Protein AF-A0A0D2JCQ0-F1 (afdb_monomer_lite)

pLDDT: mean 93.3, std 8.04, range [37.38, 98.69]

Foldseek 3Di:
DDPPPQFQFAEEEEAAPAFLVLLQVVLVVVVQDADPRYDYDYDNALLVDALLNVLVCVLVFGLAYEYEHAPQVPHPVNLRSVLLSLLRLLLSLLLCVLLQWHSLSYDYDHGGSPNNVVSRVVRRVSRVVSSCQGGTQVSRVHDSVSSNVSSVLVSLQRLVVCLVCVVSSSDDPRPDSVVSNVSDDNVNSVCSSQFLKDKWFAQVLAQQPCQLCVQQPQNQWDDHHVGGITGNRVRHSSNCRSQVRPPPSRSGMDIDTD

Structure (mmCIF, N/CA/C/O backbone):
data_AF-A0A0D2JCQ0-F1
#
_entry.id   AF-A0A0D2JCQ0-F1
#
loop_
_atom_site.group_PDB
_atom_site.id
_atom_site.type_symbol
_atom_site.label_atom_id
_atom_site.label_alt_id
_atom_site.label_comp_id
_atom_site.label_asym_id
_atom_site.label_entity_id
_atom_site.label_seq_id
_atom_site.pdbx_PDB_ins_code
_atom_site.Cartn_x
_atom_site.Cartn_y
_atom_site.Cartn_z
_atom_site.occupancy
_atom_site.B_iso_or_equiv
_atom_site.auth_seq_id
_atom_site.auth_comp_id
_atom_site.auth_asym_id
_atom_site.auth_atom_id
_atom_site.pdbx_PDB_model_num
ATOM 1 N N . MET A 1 1 ? 8.705 -28.232 -31.758 1.00 39.78 1 MET A N 1
ATOM 2 C CA . MET A 1 1 ? 9.159 -28.013 -30.369 1.00 39.78 1 MET A CA 1
ATOM 3 C C . MET A 1 1 ? 7.942 -27.593 -29.572 1.00 39.78 1 MET A C 1
ATOM 5 O O . MET A 1 1 ? 7.328 -26.587 -29.908 1.00 39.78 1 MET A O 1
ATOM 9 N N . SER A 1 2 ? 7.502 -28.455 -28.659 1.00 37.38 2 SER A N 1
ATOM 10 C CA . SER A 1 2 ? 6.321 -28.263 -27.819 1.00 37.38 2 SER A CA 1
ATOM 11 C C . SER A 1 2 ? 6.414 -26.936 -27.067 1.00 37.38 2 SER A C 1
ATOM 13 O O . SER A 1 2 ? 7.445 -26.629 -26.475 1.00 37.38 2 SER A O 1
ATOM 15 N N . LYS A 1 3 ? 5.344 -26.134 -27.126 1.00 41.00 3 LYS A N 1
ATOM 16 C CA . LYS A 1 3 ? 5.147 -24.982 -26.245 1.00 41.00 3 LYS A CA 1
ATOM 17 C C . LYS A 1 3 ? 4.990 -25.518 -24.822 1.00 41.00 3 LYS A C 1
ATOM 19 O O . LYS A 1 3 ? 3.868 -25.774 -24.397 1.00 41.00 3 LYS A O 1
ATOM 24 N N . ASP A 1 4 ? 6.096 -25.698 -24.107 1.00 48.88 4 ASP A N 1
ATOM 25 C CA . ASP A 1 4 ? 6.041 -25.672 -22.650 1.00 48.88 4 ASP A CA 1
ATOM 26 C C . ASP A 1 4 ? 5.398 -24.339 -22.270 1.00 48.88 4 ASP A C 1
ATOM 28 O O . ASP A 1 4 ? 5.790 -23.279 -22.770 1.00 48.88 4 ASP A O 1
ATOM 32 N N . SER A 1 5 ? 4.331 -24.405 -21.482 1.00 61.16 5 SER A N 1
ATOM 33 C CA . SER A 1 5 ? 3.535 -23.261 -21.054 1.00 61.16 5 SER A CA 1
ATOM 34 C C . SER A 1 5 ? 4.392 -22.332 -20.196 1.00 61.16 5 SER A C 1
ATOM 36 O O . SER A 1 5 ? 4.401 -22.429 -18.968 1.00 61.16 5 SER A O 1
ATOM 38 N N . ARG A 1 6 ? 5.169 -21.463 -20.845 1.00 78.00 6 ARG A N 1
ATOM 39 C CA . ARG A 1 6 ? 6.026 -20.493 -20.173 1.00 78.00 6 ARG A CA 1
ATOM 40 C C . ARG A 1 6 ? 5.126 -19.567 -19.364 1.00 78.00 6 ARG A C 1
ATOM 42 O O . ARG A 1 6 ? 4.196 -18.969 -19.910 1.00 78.00 6 ARG A O 1
ATOM 49 N N . PHE A 1 7 ? 5.368 -19.510 -18.058 1.00 89.38 7 PHE A N 1
ATOM 50 C CA . PHE A 1 7 ? 4.657 -18.611 -17.162 1.00 89.38 7 PHE A CA 1
ATOM 51 C C . PHE A 1 7 ? 4.706 -17.186 -17.723 1.00 89.38 7 PHE A C 1
ATOM 53 O O . PHE A 1 7 ? 5.769 -16.700 -18.095 1.00 89.38 7 PHE A O 1
ATOM 60 N N . THR A 1 8 ? 3.537 -16.560 -17.835 1.00 92.94 8 THR A N 1
ATOM 61 C CA . THR A 1 8 ? 3.386 -15.185 -18.310 1.00 92.94 8 THR A CA 1
ATOM 62 C C . THR A 1 8 ? 2.920 -14.342 -17.126 1.00 92.94 8 THR A C 1
ATOM 64 O O . THR A 1 8 ? 1.763 -14.496 -16.723 1.00 92.94 8 THR A O 1
ATOM 67 N N . PRO A 1 9 ? 3.788 -13.493 -16.552 1.00 95.88 9 PRO A N 1
ATOM 68 C CA . PRO A 1 9 ? 3.435 -12.663 -15.410 1.00 95.88 9 PRO A CA 1
ATOM 69 C C . PRO A 1 9 ? 2.266 -11.726 -15.694 1.00 95.88 9 PRO A C 1
ATOM 71 O O . PRO A 1 9 ? 2.179 -11.118 -16.763 1.00 95.88 9 PRO A O 1
ATOM 74 N N . LYS A 1 10 ? 1.406 -11.534 -14.697 1.00 97.75 10 LYS A N 1
ATOM 75 C CA . LYS A 1 10 ? 0.433 -10.443 -14.659 1.00 97.75 10 LYS A CA 1
ATOM 76 C C . LYS A 1 10 ? 1.006 -9.305 -13.829 1.00 97.75 10 LYS A C 1
ATOM 78 O O . LYS A 1 10 ? 1.038 -9.396 -12.604 1.00 97.75 10 LYS A O 1
ATOM 83 N N . ILE A 1 11 ? 1.448 -8.236 -14.485 1.00 98.44 11 ILE A N 1
ATOM 84 C CA . ILE A 1 11 ? 2.012 -7.076 -13.792 1.00 98.44 11 ILE A CA 1
ATOM 85 C C . ILE A 1 11 ? 1.032 -5.909 -13.884 1.00 98.44 11 ILE A C 1
ATOM 87 O O . ILE A 1 11 ? 0.604 -5.522 -14.974 1.00 98.44 11 ILE A O 1
ATOM 91 N N . LEU A 1 12 ? 0.684 -5.329 -12.740 1.00 98.56 12 LEU A N 1
ATOM 92 C CA . LEU A 1 12 ? -0.050 -4.069 -12.684 1.00 98.56 12 LEU A CA 1
ATOM 93 C C . LEU A 1 12 ? 0.943 -2.928 -12.448 1.00 98.56 12 LEU A C 1
ATOM 95 O O . LEU A 1 12 ? 1.858 -3.060 -11.644 1.00 98.56 12 LEU A O 1
ATOM 99 N N . GLY A 1 13 ? 0.787 -1.814 -13.155 1.00 98.31 13 GLY A N 1
ATOM 100 C CA . GLY A 1 13 ? 1.575 -0.605 -12.945 1.00 98.31 13 GLY A CA 1
ATOM 101 C C . GLY A 1 13 ? 0.681 0.560 -12.555 1.00 98.31 13 GLY A C 1
ATOM 102 O O . GLY A 1 13 ? -0.247 0.857 -13.293 1.00 98.31 13 GLY A O 1
ATOM 103 N N . ILE A 1 14 ? 0.955 1.250 -11.451 1.00 98.62 14 ILE A N 1
ATOM 104 C CA . ILE A 1 14 ? 0.291 2.511 -11.101 1.00 98.62 14 ILE A CA 1
ATOM 105 C C . ILE A 1 14 ? 1.314 3.636 -11.227 1.00 98.62 14 ILE A C 1
ATOM 107 O O . ILE A 1 14 ? 2.284 3.692 -10.473 1.00 98.62 14 ILE A O 1
ATOM 111 N N . ILE A 1 15 ? 1.129 4.521 -12.206 1.00 98.50 15 ILE A N 1
ATOM 112 C CA . ILE A 1 15 ? 2.151 5.507 -12.578 1.00 98.50 15 ILE A CA 1
ATOM 113 C C . ILE A 1 15 ? 1.611 6.938 -12.568 1.00 98.50 15 ILE A C 1
ATOM 115 O O . ILE A 1 15 ? 0.458 7.190 -12.931 1.00 98.50 15 ILE A O 1
ATOM 119 N N . CYS A 1 16 ? 2.453 7.886 -12.149 1.00 98.25 16 CYS A N 1
ATOM 120 C CA . CYS A 1 16 ? 2.094 9.299 -12.111 1.00 98.25 16 CYS A CA 1
ATOM 121 C C . CYS A 1 16 ? 1.969 9.897 -13.520 1.00 98.25 16 CYS A C 1
ATOM 123 O O . CYS A 1 16 ? 2.734 9.568 -14.425 1.00 98.25 16 CYS A O 1
ATOM 125 N N . ASN A 1 17 ? 1.034 10.830 -13.678 1.00 98.50 17 ASN A N 1
ATOM 126 C CA . ASN A 1 17 ? 0.720 11.484 -14.944 1.00 98.50 17 ASN A CA 1
ATOM 127 C C . ASN A 1 17 ? 1.893 12.307 -15.492 1.00 98.50 17 ASN A C 1
ATOM 129 O O . ASN A 1 17 ? 2.124 12.327 -16.693 1.00 98.50 17 ASN A O 1
ATOM 133 N N . TRP A 1 18 ? 2.613 13.007 -14.617 1.00 97.12 18 TRP A N 1
ATOM 134 C CA . TRP A 1 18 ? 3.541 14.059 -15.034 1.00 97.12 18 TRP A CA 1
ATOM 135 C C . TRP A 1 18 ? 4.886 13.540 -15.537 1.00 97.12 18 TRP A C 1
ATOM 137 O O . TRP A 1 18 ? 5.402 14.048 -16.527 1.00 97.12 18 TRP A O 1
ATOM 147 N N . CYS A 1 19 ? 5.452 12.541 -14.861 1.00 97.38 19 CYS A N 1
ATOM 148 C CA . CYS A 1 19 ? 6.803 12.062 -15.144 1.00 97.38 19 CYS A CA 1
ATOM 149 C C . CYS A 1 19 ? 6.771 10.660 -15.743 1.00 97.38 19 CYS A C 1
ATOM 151 O O . CYS A 1 19 ? 7.047 10.490 -16.926 1.00 97.38 19 CYS A O 1
ATOM 153 N N . CYS A 1 20 ? 6.374 9.662 -14.951 1.00 98.00 20 CYS A N 1
ATOM 154 C CA . CYS A 1 20 ? 6.506 8.266 -15.351 1.00 98.00 20 CYS A CA 1
ATOM 155 C C . CYS A 1 20 ? 5.592 7.906 -16.533 1.00 98.00 20 CYS A C 1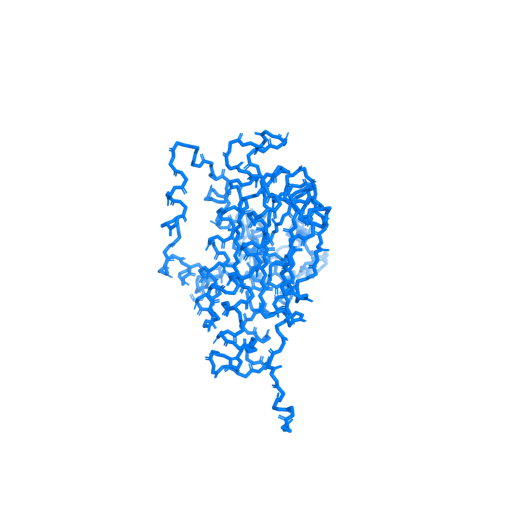
ATOM 157 O O . CYS A 1 20 ? 6.031 7.197 -17.435 1.00 98.00 20 CYS A O 1
ATOM 159 N N . TYR A 1 21 ? 4.368 8.449 -16.592 1.00 98.50 21 TYR A N 1
ATOM 160 C CA . TYR A 1 21 ? 3.498 8.287 -17.763 1.00 98.50 21 TYR A CA 1
ATOM 161 C C . TYR A 1 21 ? 4.102 8.934 -19.018 1.00 98.50 21 TYR A C 1
ATOM 163 O O . TYR A 1 21 ? 4.129 8.302 -20.067 1.00 98.50 21 TYR A O 1
ATOM 171 N N . GLY A 1 22 ? 4.689 10.131 -18.901 1.00 97.94 22 GLY A N 1
ATOM 172 C CA . GLY A 1 22 ? 5.437 10.757 -19.998 1.00 97.94 22 GLY A CA 1
ATOM 173 C C . GLY A 1 22 ? 6.648 9.928 -20.446 1.00 97.94 22 GLY A C 1
ATOM 174 O O . GLY A 1 22 ? 6.901 9.800 -21.640 1.00 97.94 22 GLY A O 1
ATOM 175 N N . GLY A 1 23 ? 7.356 9.293 -19.506 1.00 98.12 23 GLY A N 1
ATOM 176 C CA . GLY A 1 23 ? 8.451 8.369 -19.806 1.00 98.12 23 GLY A CA 1
ATOM 177 C C . GLY A 1 23 ? 7.967 7.109 -20.531 1.00 98.12 23 GLY A C 1
ATOM 178 O O . GLY A 1 23 ? 8.608 6.656 -21.480 1.00 98.12 23 GLY A O 1
ATOM 179 N N . ALA A 1 24 ? 6.806 6.571 -20.148 1.00 98.25 24 ALA A N 1
ATOM 180 C CA . ALA A 1 24 ? 6.163 5.459 -20.845 1.00 98.25 24 ALA A CA 1
ATOM 181 C C . ALA A 1 24 ? 5.722 5.848 -22.272 1.00 98.25 24 ALA A C 1
ATOM 183 O O . ALA A 1 24 ? 5.955 5.088 -23.214 1.00 98.25 24 ALA A O 1
ATOM 184 N N . ASP A 1 25 ? 5.168 7.049 -22.456 1.00 98.31 25 ASP A N 1
ATOM 185 C CA . ASP A 1 25 ? 4.807 7.580 -23.776 1.00 98.31 25 ASP A CA 1
ATOM 186 C C . ASP A 1 25 ? 6.050 7.768 -24.656 1.00 98.31 25 ASP A C 1
ATOM 188 O O . ASP A 1 25 ? 6.081 7.315 -25.804 1.00 98.31 25 ASP A O 1
ATOM 192 N N . LEU A 1 26 ? 7.119 8.361 -24.112 1.00 98.25 26 LEU A N 1
ATOM 193 C CA . LEU A 1 26 ? 8.384 8.534 -24.826 1.00 98.25 26 LEU A CA 1
ATOM 194 C C . LEU A 1 26 ? 9.017 7.188 -25.199 1.00 98.25 26 LEU A C 1
ATOM 196 O O . LEU A 1 26 ? 9.590 7.062 -26.283 1.00 98.25 26 LEU A O 1
ATOM 200 N N . CYS A 1 27 ? 8.897 6.179 -24.332 1.00 98.25 27 CYS A N 1
ATOM 201 C CA . CYS A 1 27 ? 9.312 4.808 -24.617 1.00 98.25 27 CYS A CA 1
ATOM 202 C C . CYS A 1 27 ? 8.590 4.256 -25.859 1.00 98.25 27 CYS A C 1
ATOM 204 O O . CYS A 1 27 ? 9.241 3.747 -26.777 1.00 98.25 27 CYS A O 1
ATOM 206 N N . GLY A 1 28 ? 7.269 4.454 -25.938 1.00 97.69 28 GLY A N 1
ATOM 207 C CA . GLY A 1 28 ? 6.454 4.088 -27.097 1.00 97.69 28 GLY A CA 1
ATOM 208 C C . GLY A 1 28 ? 6.840 4.845 -28.372 1.00 97.69 28 GLY A C 1
ATOM 209 O O . GLY A 1 28 ? 7.079 4.221 -29.408 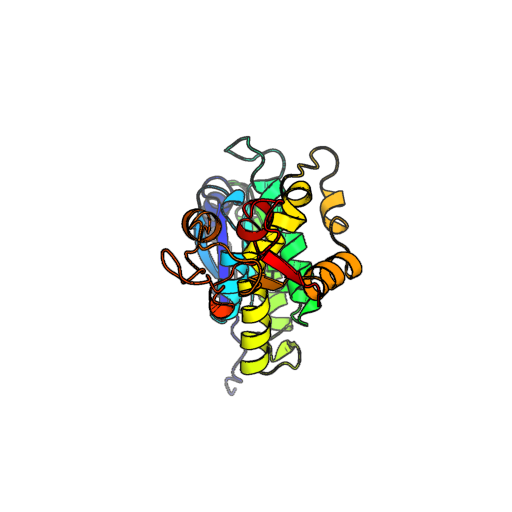1.00 97.69 28 GLY A O 1
ATOM 210 N N . VAL A 1 29 ? 6.973 6.175 -28.297 1.00 98.19 29 VAL A N 1
ATOM 211 C CA . VAL A 1 29 ? 7.384 7.036 -29.428 1.00 98.19 29 VAL A CA 1
ATOM 212 C C . VAL A 1 29 ? 8.762 6.639 -29.962 1.00 98.19 29 VAL A C 1
ATOM 214 O O . VAL A 1 29 ? 8.963 6.551 -31.174 1.00 98.19 29 VAL A O 1
ATOM 217 N N . SER A 1 30 ? 9.695 6.339 -29.057 1.00 98.12 30 SER A N 1
ATOM 218 C CA . SER A 1 30 ? 11.071 5.944 -29.383 1.00 98.12 30 SER A CA 1
ATOM 219 C C . SER A 1 30 ? 11.202 4.469 -29.767 1.00 98.12 30 SER A C 1
ATOM 221 O O . SER A 1 30 ? 12.290 4.021 -30.125 1.00 98.12 30 SER A O 1
ATOM 223 N N . ARG A 1 31 ? 10.100 3.707 -29.716 1.00 97.81 31 ARG A N 1
ATOM 224 C CA . ARG A 1 31 ? 10.030 2.276 -30.046 1.00 97.81 31 ARG A CA 1
ATOM 225 C C . ARG A 1 31 ? 10.946 1.400 -29.185 1.00 97.81 31 ARG A C 1
ATOM 227 O O . ARG A 1 31 ? 11.347 0.323 -29.634 1.00 97.81 31 ARG A O 1
ATOM 234 N N . PHE A 1 32 ? 11.253 1.812 -27.956 1.00 98.12 32 PHE A N 1
ATOM 235 C CA . PHE A 1 32 ? 11.997 0.959 -27.032 1.00 98.12 32 PHE A CA 1
ATOM 236 C C . PHE A 1 32 ? 11.117 -0.221 -26.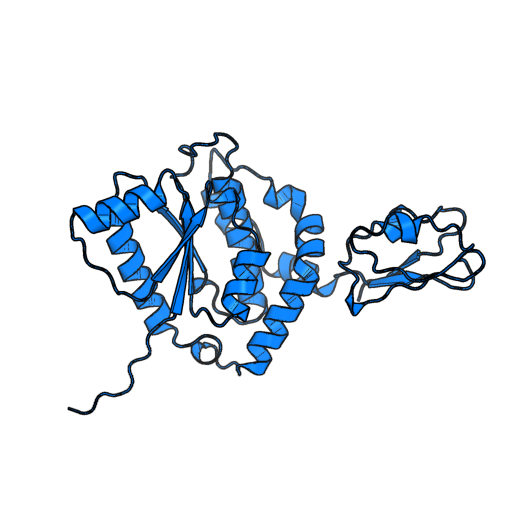608 1.00 98.12 32 PHE A C 1
ATOM 238 O O . PHE A 1 32 ? 9.991 -0.046 -26.150 1.00 98.12 32 PHE A O 1
ATOM 245 N N . GLN A 1 33 ? 11.616 -1.437 -26.820 1.00 97.62 33 GLN A N 1
ATOM 246 C CA . GLN A 1 33 ? 10.848 -2.655 -26.581 1.00 97.62 33 GLN A CA 1
ATOM 247 C C . GLN A 1 33 ? 11.015 -3.138 -25.136 1.00 97.62 33 GLN A C 1
ATOM 249 O O . GLN A 1 33 ? 12.111 -3.097 -24.574 1.00 97.62 33 GLN A O 1
ATOM 254 N N . TYR A 1 34 ? 9.923 -3.635 -24.563 1.00 97.50 34 TYR A N 1
ATOM 255 C CA . TYR A 1 34 ? 9.881 -4.327 -23.276 1.00 97.50 34 TYR A CA 1
ATOM 256 C C . TYR A 1 34 ? 8.749 -5.379 -23.290 1.00 97.50 34 TYR A C 1
ATOM 258 O O . TYR A 1 34 ? 7.857 -5.297 -24.141 1.00 97.50 34 TYR A O 1
ATOM 266 N N . PRO A 1 35 ? 8.767 -6.389 -22.398 1.00 96.88 35 PRO A N 1
ATOM 267 C CA . PRO A 1 35 ? 7.747 -7.428 -22.341 1.00 96.88 35 PRO A CA 1
ATOM 268 C C . PRO A 1 35 ? 6.321 -6.877 -22.168 1.00 96.88 35 PRO A C 1
ATOM 270 O O . PRO A 1 35 ? 6.094 -6.011 -21.321 1.00 96.88 35 PRO A O 1
ATOM 273 N N . PRO A 1 36 ? 5.322 -7.413 -22.892 1.00 96.00 36 PRO A N 1
ATOM 274 C CA . PRO A 1 36 ? 3.951 -6.896 -22.900 1.00 96.00 36 PRO A CA 1
ATOM 275 C C . PRO A 1 36 ? 3.112 -7.368 -21.693 1.00 96.00 36 PRO A C 1
ATOM 277 O O . PRO A 1 36 ? 1.918 -7.633 -21.822 1.00 96.00 36 PRO A O 1
ATOM 280 N N . TYR A 1 37 ? 3.731 -7.535 -20.522 1.00 96.12 37 TYR A N 1
ATOM 281 C CA . TYR A 1 37 ? 3.087 -8.095 -19.325 1.00 96.12 37 TYR A CA 1
ATOM 282 C C . TYR A 1 37 ? 2.412 -7.040 -18.452 1.00 96.12 37 TYR A C 1
ATOM 284 O O . TYR A 1 37 ? 1.431 -7.335 -17.766 1.00 96.12 37 TYR A O 1
ATOM 292 N N . ILE A 1 38 ? 2.949 -5.818 -18.458 1.00 97.44 38 ILE A N 1
ATOM 293 C CA . ILE A 1 38 ? 2.473 -4.739 -17.601 1.00 97.44 38 ILE A CA 1
ATOM 294 C C . ILE A 1 38 ? 1.227 -4.059 -18.175 1.00 97.44 38 ILE A C 1
ATOM 296 O O . ILE A 1 38 ? 1.147 -3.769 -19.369 1.00 97.44 38 ILE A O 1
ATOM 300 N N . ARG A 1 39 ? 0.259 -3.760 -17.306 1.00 98.12 39 ARG A N 1
ATOM 301 C CA . ARG A 1 39 ? -0.902 -2.911 -17.609 1.00 98.12 39 ARG A CA 1
ATOM 302 C C . ARG A 1 39 ? -0.882 -1.687 -16.711 1.00 98.12 39 ARG A C 1
ATOM 304 O O . ARG A 1 39 ? -0.783 -1.825 -15.495 1.00 98.12 39 ARG A O 1
ATOM 311 N N . LEU A 1 40 ? -0.967 -0.503 -17.310 1.00 98.06 40 LEU A N 1
ATOM 312 C CA . LEU A 1 40 ? -0.781 0.762 -16.605 1.00 98.06 40 LEU A CA 1
ATOM 313 C C . LEU A 1 40 ? -2.123 1.380 -16.195 1.00 98.06 40 LEU A C 1
ATOM 315 O O . LEU A 1 40 ? -3.033 1.522 -17.009 1.00 98.06 40 LEU A O 1
ATOM 319 N N . ILE A 1 41 ? -2.207 1.803 -14.938 1.00 98.38 41 ILE A N 1
ATOM 320 C CA . ILE A 1 41 ? -3.223 2.687 -14.380 1.00 98.38 41 ILE A CA 1
ATOM 321 C C . ILE A 1 41 ? -2.560 4.043 -14.157 1.00 98.38 41 ILE A C 1
ATOM 323 O O . ILE A 1 41 ? -1.532 4.159 -13.485 1.00 98.38 41 ILE A O 1
ATOM 327 N N . ARG A 1 42 ? -3.162 5.086 -14.724 1.00 98.44 42 ARG A N 1
ATOM 328 C CA . ARG A 1 42 ? -2.682 6.457 -14.574 1.00 98.44 42 ARG A CA 1
ATOM 329 C C . ARG A 1 42 ? -3.297 7.104 -13.340 1.00 98.44 42 ARG A C 1
ATOM 331 O O . ARG A 1 42 ? -4.518 7.156 -13.209 1.00 98.44 42 ARG A O 1
ATOM 338 N N . VAL A 1 43 ? -2.450 7.679 -12.495 1.00 98.31 43 VAL A N 1
ATOM 339 C CA . VAL A 1 43 ? -2.839 8.561 -11.386 1.00 98.31 43 VAL A CA 1
ATOM 340 C C . VAL A 1 43 ? -2.137 9.902 -11.527 1.00 98.31 43 VAL A C 1
ATOM 342 O O . VAL A 1 43 ? -1.140 10.017 -12.229 1.00 98.31 43 VAL A O 1
ATOM 345 N N . MET A 1 44 ? -2.625 10.945 -10.861 1.00 97.69 44 MET A N 1
ATOM 346 C CA . MET A 1 44 ? -1.994 12.263 -10.972 1.00 97.69 44 MET A CA 1
ATOM 347 C C . MET A 1 44 ? -0.608 12.311 -10.316 1.00 97.69 44 MET A C 1
ATOM 349 O O . MET A 1 44 ? 0.337 12.839 -10.898 1.00 97.69 44 MET A O 1
ATOM 353 N N . CYS A 1 45 ? -0.462 11.702 -9.141 1.00 97.69 45 CYS A N 1
ATOM 354 C CA . CYS A 1 45 ? 0.780 11.642 -8.373 1.00 97.69 45 CYS A CA 1
ATOM 355 C C . CYS A 1 45 ? 0.995 10.217 -7.856 1.00 97.69 45 CYS A C 1
ATOM 357 O O . CYS A 1 45 ? 0.015 9.542 -7.544 1.00 97.69 45 CYS A O 1
ATOM 359 N N . SER A 1 46 ? 2.247 9.777 -7.701 1.00 97.19 46 SER A N 1
ATOM 360 C CA . SER A 1 46 ? 2.547 8.502 -7.031 1.00 97.19 46 SER A CA 1
ATOM 361 C C . SER A 1 46 ? 2.072 8.493 -5.575 1.00 97.19 46 SER A C 1
ATOM 363 O O . SER A 1 46 ? 1.656 7.449 -5.096 1.00 97.19 46 SER A O 1
ATOM 365 N N . GLY A 1 47 ? 2.002 9.655 -4.914 1.00 95.50 47 GLY A N 1
ATOM 366 C CA . GLY A 1 47 ? 1.393 9.796 -3.583 1.00 95.50 47 GLY A CA 1
ATOM 367 C C . GLY A 1 47 ? -0.108 9.489 -3.529 1.00 95.50 47 GLY A C 1
ATOM 368 O O . GLY A 1 47 ? -0.685 9.437 -2.453 1.00 95.50 47 GLY A O 1
ATOM 369 N N . ARG A 1 48 ? -0.773 9.276 -4.677 1.00 96.25 48 ARG A N 1
ATOM 370 C CA . ARG A 1 48 ? -2.156 8.776 -4.700 1.00 96.25 48 ARG A CA 1
ATOM 371 C C . ARG A 1 48 ? -2.237 7.270 -4.447 1.00 96.25 48 ARG A C 1
ATOM 373 O O . ARG A 1 48 ? -3.309 6.787 -4.080 1.00 96.25 48 ARG A O 1
ATOM 380 N N . VAL A 1 49 ? -1.148 6.543 -4.697 1.00 96.94 49 VAL A N 1
ATOM 381 C CA . VAL A 1 49 ? -1.068 5.113 -4.403 1.00 96.94 49 VAL A CA 1
ATOM 382 C C . VAL A 1 49 ? -1.144 4.936 -2.892 1.00 96.94 49 VAL A C 1
ATOM 384 O O . VAL A 1 49 ? -0.607 5.741 -2.142 1.00 96.94 49 VAL A O 1
ATOM 387 N N . ASP A 1 50 ? -1.854 3.905 -2.460 1.00 96.38 50 ASP A N 1
ATOM 388 C CA . ASP A 1 50 ? -2.142 3.627 -1.054 1.00 96.38 50 ASP A CA 1
ATOM 389 C C . ASP A 1 50 ? -2.018 2.121 -0.830 1.00 96.38 50 ASP A C 1
ATOM 391 O O . ASP A 1 50 ? -2.050 1.364 -1.808 1.00 96.38 50 ASP A O 1
ATOM 395 N N . LEU A 1 51 ? -1.920 1.689 0.428 1.00 97.12 51 LEU A N 1
ATOM 396 C CA . LEU A 1 51 ? -1.813 0.268 0.771 1.00 97.12 51 LEU A CA 1
AT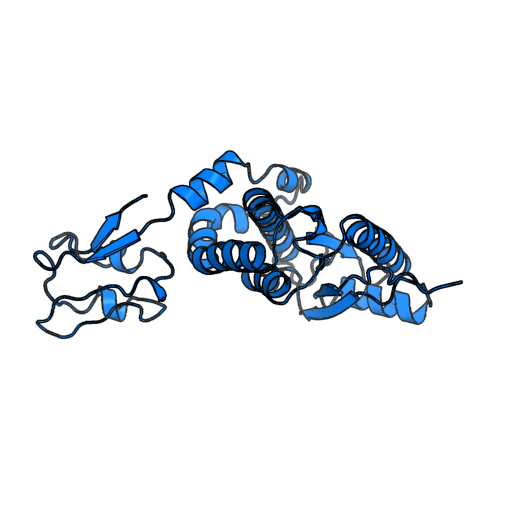OM 397 C C . LEU A 1 51 ? -2.979 -0.535 0.180 1.00 97.12 51 LEU A C 1
ATOM 399 O O . LEU A 1 51 ? -2.743 -1.598 -0.386 1.00 97.12 51 LEU A O 1
ATOM 403 N N . ASP A 1 52 ? -4.198 0.012 0.204 1.00 95.88 52 ASP A N 1
ATOM 404 C CA . ASP A 1 52 ? -5.381 -0.647 -0.365 1.00 95.88 52 ASP A CA 1
ATOM 405 C C . ASP A 1 52 ? -5.179 -0.989 -1.845 1.00 95.88 52 ASP A C 1
ATOM 407 O O . ASP A 1 52 ? -5.405 -2.120 -2.258 1.00 95.88 52 ASP A O 1
ATOM 411 N N . HIS A 1 53 ? -4.658 -0.057 -2.650 1.00 97.56 53 HIS A N 1
ATOM 412 C CA . HIS A 1 53 ? -4.380 -0.319 -4.065 1.00 97.56 53 HIS A CA 1
ATOM 413 C C . HIS A 1 53 ? -3.344 -1.435 -4.254 1.00 97.56 53 HIS A C 1
ATOM 415 O O . HIS A 1 53 ? -3.423 -2.193 -5.221 1.00 97.56 53 HIS A O 1
ATOM 421 N N . ILE A 1 54 ? -2.356 -1.507 -3.356 1.00 98.00 54 ILE A N 1
ATOM 422 C CA . ILE A 1 54 ? -1.273 -2.487 -3.423 1.00 98.00 54 ILE A CA 1
ATOM 423 C C . ILE A 1 54 ? -1.800 -3.887 -3.117 1.00 98.00 54 ILE A C 1
ATOM 425 O O . ILE A 1 54 ? -1.627 -4.802 -3.923 1.00 98.00 54 ILE A O 1
ATOM 429 N N . PHE A 1 55 ? -2.448 -4.051 -1.966 1.00 97.81 55 PHE A N 1
ATOM 430 C CA . PHE A 1 55 ? -2.930 -5.353 -1.516 1.00 97.81 55 PHE A CA 1
ATOM 431 C C . PHE A 1 55 ? -4.124 -5.839 -2.338 1.00 97.81 55 PHE A C 1
ATOM 433 O O . PHE A 1 55 ? -4.176 -7.023 -2.669 1.00 97.81 55 PHE A O 1
ATOM 440 N N . GLU A 1 56 ? -5.000 -4.939 -2.788 1.00 96.56 56 GLU A N 1
ATOM 441 C CA . GLU A 1 56 ? -6.091 -5.282 -3.705 1.00 96.56 56 GLU A CA 1
ATOM 442 C C . GLU A 1 56 ? -5.552 -5.811 -5.043 1.00 96.56 56 GLU A C 1
ATOM 444 O O . GLU A 1 56 ? -6.083 -6.776 -5.595 1.00 96.56 56 GLU A O 1
ATOM 449 N N . ALA A 1 57 ? -4.453 -5.250 -5.564 1.00 97.31 57 ALA A N 1
ATOM 450 C CA . ALA A 1 57 ? -3.833 -5.766 -6.784 1.00 97.31 57 ALA A CA 1
ATOM 451 C C . ALA A 1 57 ? -3.354 -7.219 -6.614 1.00 97.31 57 ALA A C 1
ATOM 453 O O . ALA A 1 57 ? -3.594 -8.053 -7.493 1.00 97.31 57 ALA A O 1
ATOM 454 N N . PHE A 1 58 ? -2.722 -7.541 -5.482 1.00 97.62 58 PHE A N 1
ATOM 455 C CA . PHE A 1 58 ? -2.289 -8.908 -5.177 1.00 97.62 58 PHE A CA 1
ATOM 456 C C . PHE A 1 58 ? -3.472 -9.852 -4.916 1.00 97.62 58 PHE A C 1
ATOM 458 O O . PHE A 1 58 ? -3.468 -10.970 -5.433 1.00 97.62 58 PHE A O 1
ATOM 465 N N . LEU A 1 59 ? -4.521 -9.402 -4.215 1.00 96.00 59 LEU A N 1
ATOM 466 C CA . LEU A 1 59 ? -5.757 -10.173 -4.007 1.00 96.00 59 LEU A CA 1
ATOM 467 C C . LEU A 1 59 ? -6.442 -10.545 -5.327 1.00 96.00 59 LEU A C 1
ATOM 469 O O . LEU A 1 59 ? -6.937 -11.664 -5.482 1.00 96.00 59 LEU A O 1
ATOM 473 N N . ASN A 1 60 ? -6.404 -9.642 -6.310 1.00 95.38 60 ASN A N 1
ATOM 474 C CA . ASN A 1 60 ? -6.915 -9.878 -7.662 1.00 95.38 60 ASN A CA 1
ATOM 475 C C . ASN A 1 60 ? -5.952 -10.683 -8.560 1.00 95.38 60 ASN A C 1
ATOM 477 O O . ASN A 1 60 ? -6.207 -10.861 -9.756 1.00 95.38 60 ASN A O 1
ATOM 481 N N . GLY A 1 61 ? -4.858 -11.207 -8.001 1.00 93.88 61 GLY A N 1
ATOM 482 C CA . GLY A 1 61 ? -3.951 -12.133 -8.674 1.00 93.88 61 GLY A CA 1
ATOM 483 C C . GLY A 1 61 ? -2.901 -11.468 -9.564 1.00 93.88 61 GLY A C 1
ATOM 484 O O . GLY A 1 61 ? -2.518 -12.054 -10.581 1.00 93.88 61 GLY A O 1
ATOM 485 N N . ALA A 1 62 ? -2.455 -10.253 -9.229 1.00 97.38 62 ALA A N 1
ATOM 486 C CA . ALA A 1 62 ? -1.241 -9.689 -9.814 1.00 97.38 62 ALA A CA 1
ATOM 487 C C . ALA A 1 62 ? -0.003 -10.452 -9.311 1.00 97.38 62 ALA A C 1
ATOM 489 O O . ALA A 1 62 ? 0.183 -10.636 -8.113 1.00 97.38 62 ALA A O 1
ATOM 490 N N . ASP A 1 63 ? 0.879 -10.857 -10.223 1.00 97.81 63 ASP A N 1
ATOM 491 C CA . ASP A 1 63 ? 2.154 -11.499 -9.883 1.00 97.81 63 ASP A CA 1
ATOM 492 C C . ASP A 1 63 ? 3.222 -10.474 -9.476 1.00 97.81 63 ASP A C 1
ATOM 494 O O . ASP A 1 63 ? 4.196 -10.812 -8.800 1.00 97.81 63 ASP A O 1
ATOM 498 N N . GLY A 1 64 ? 3.036 -9.218 -9.885 1.00 98.00 64 GLY A N 1
ATOM 499 C CA . GLY A 1 64 ? 3.867 -8.093 -9.489 1.00 98.00 64 GLY A CA 1
ATOM 500 C C . GLY A 1 64 ? 3.134 -6.762 -9.617 1.00 98.00 64 GLY A C 1
ATOM 501 O O . GLY A 1 64 ? 2.259 -6.590 -10.471 1.00 98.00 64 GLY A O 1
ATOM 502 N N . LEU A 1 65 ? 3.525 -5.810 -8.777 1.00 98.50 65 LEU A N 1
ATOM 503 C CA . LEU A 1 65 ? 3.025 -4.444 -8.787 1.00 98.50 65 LEU A CA 1
ATOM 504 C C . LEU A 1 65 ? 4.183 -3.461 -8.953 1.00 98.50 65 LEU A C 1
ATOM 506 O O . LEU A 1 65 ? 5.172 -3.494 -8.219 1.00 98.50 65 LEU A O 1
ATOM 510 N N . PHE A 1 66 ? 4.033 -2.571 -9.924 1.00 98.62 66 PHE A N 1
ATOM 511 C CA . PHE A 1 66 ? 4.963 -1.496 -10.222 1.00 98.62 66 PHE A CA 1
ATOM 512 C C . PHE A 1 66 ? 4.346 -0.145 -9.850 1.00 98.62 66 PHE A C 1
ATOM 514 O O . PHE A 1 66 ? 3.219 0.152 -10.237 1.00 98.62 66 PHE A O 1
ATOM 521 N N . ILE A 1 67 ? 5.091 0.696 -9.141 1.00 98.69 67 ILE A N 1
ATOM 522 C CA . ILE A 1 67 ? 4.718 2.078 -8.841 1.00 98.69 67 ILE A CA 1
ATOM 523 C C . ILE A 1 67 ? 5.726 2.998 -9.528 1.00 98.69 67 ILE A C 1
ATOM 525 O O . ILE A 1 67 ? 6.930 2.889 -9.311 1.00 98.69 67 ILE A O 1
ATOM 529 N N . GLY A 1 68 ? 5.233 3.907 -10.365 1.00 98.25 68 GLY A N 1
ATOM 530 C CA . GLY A 1 68 ? 6.067 4.842 -11.117 1.00 98.25 68 GLY A CA 1
ATOM 531 C C . GLY A 1 68 ? 5.838 6.286 -10.690 1.00 98.25 68 GLY A C 1
ATOM 532 O O . GLY A 1 68 ? 4.711 6.783 -10.750 1.00 98.25 68 GLY A O 1
ATOM 533 N N . GLY A 1 69 ? 6.899 6.981 -10.287 1.00 97.69 69 GLY A N 1
ATOM 534 C CA . GLY A 1 69 ? 6.838 8.377 -9.846 1.00 97.69 69 GLY A CA 1
ATOM 535 C C . GLY A 1 69 ? 7.828 9.299 -10.557 1.00 97.69 69 GLY A C 1
ATOM 536 O O . GLY A 1 69 ? 8.659 8.863 -11.352 1.00 97.69 69 GLY A O 1
ATOM 537 N N . CYS A 1 70 ? 7.737 10.591 -10.239 1.00 97.50 70 CYS A N 1
ATOM 538 C CA . CYS A 1 70 ? 8.801 11.556 -10.524 1.00 97.50 70 CYS A CA 1
ATOM 539 C C . CYS A 1 70 ? 10.016 11.276 -9.632 1.00 97.50 70 CYS A C 1
ATOM 541 O O . CYS A 1 70 ? 9.841 10.747 -8.530 1.00 97.50 70 CYS A O 1
ATOM 543 N N . HIS A 1 71 ? 11.211 11.685 -10.068 1.00 96.00 71 HIS A N 1
ATOM 544 C CA . HIS A 1 71 ? 12.402 11.696 -9.211 1.00 96.00 71 HIS A CA 1
ATOM 545 C C . HIS A 1 71 ? 12.130 12.413 -7.891 1.00 96.00 71 HIS A C 1
ATOM 547 O O . HIS A 1 71 ? 11.313 13.337 -7.809 1.00 96.00 71 HIS A O 1
ATOM 553 N N . LEU A 1 72 ? 12.772 11.929 -6.831 1.00 93.56 72 LEU A N 1
ATOM 554 C CA . LEU A 1 72 ? 12.707 12.568 -5.524 1.00 93.56 72 LEU A CA 1
ATOM 555 C C . LEU A 1 72 ? 13.292 13.982 -5.649 1.00 93.56 72 LEU A C 1
ATOM 557 O O . LEU A 1 72 ? 14.345 14.160 -6.248 1.00 93.56 72 LEU A O 1
ATOM 561 N N . GLY A 1 73 ? 12.557 14.979 -5.157 1.00 90.81 73 GLY A N 1
ATOM 562 C CA . GLY A 1 73 ? 12.833 16.404 -5.389 1.00 90.81 73 GLY A CA 1
ATOM 563 C C . GLY A 1 73 ? 12.061 17.024 -6.564 1.00 90.81 73 GLY A C 1
ATOM 564 O O . GLY A 1 73 ? 11.689 18.189 -6.484 1.00 90.81 73 GLY A O 1
ATOM 565 N N . ASP A 1 74 ? 11.682 16.236 -7.576 1.00 93.19 74 ASP A N 1
ATOM 566 C CA . ASP A 1 74 ? 11.056 16.725 -8.821 1.00 93.19 74 ASP A CA 1
ATOM 567 C C . ASP A 1 74 ? 9.534 16.495 -8.875 1.00 93.19 74 ASP A C 1
ATOM 569 O O . ASP A 1 74 ? 8.920 16.397 -9.943 1.00 93.19 74 ASP A O 1
ATOM 5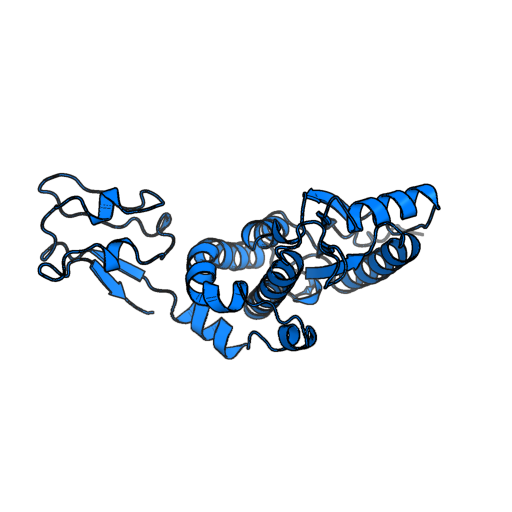73 N N . CYS A 1 75 ? 8.883 16.336 -7.721 1.00 94.12 75 CYS A N 1
ATOM 574 C CA . CYS A 1 75 ? 7.444 16.090 -7.685 1.00 94.12 75 CYS A CA 1
ATOM 575 C C . CYS A 1 75 ? 6.668 17.309 -8.199 1.00 94.12 75 CYS A C 1
ATOM 577 O O . CYS A 1 75 ? 6.745 18.384 -7.609 1.00 94.12 75 CYS A O 1
ATOM 579 N N . HIS A 1 76 ? 5.828 17.114 -9.222 1.00 93.88 76 HIS A N 1
ATOM 580 C CA . HIS A 1 76 ? 5.003 18.185 -9.796 1.00 93.88 76 HIS A CA 1
ATOM 581 C C . HIS A 1 76 ? 4.149 18.924 -8.754 1.00 93.88 76 HIS A C 1
ATOM 583 O O . HIS A 1 76 ? 3.947 20.129 -8.855 1.00 93.88 76 HIS A O 1
ATOM 589 N N . TYR A 1 77 ? 3.638 18.202 -7.755 1.00 92.50 77 TYR A N 1
ATOM 590 C CA . TYR A 1 77 ? 2.749 18.778 -6.749 1.00 92.50 77 TYR A CA 1
ATOM 591 C C . TYR A 1 77 ? 3.479 19.488 -5.611 1.00 92.50 77 TYR A C 1
ATOM 593 O O . TYR A 1 77 ? 2.806 20.126 -4.811 1.00 92.50 77 TYR A O 1
ATOM 601 N N . ILE A 1 78 ? 4.814 19.399 -5.522 1.00 85.62 78 ILE A N 1
ATOM 602 C CA . ILE A 1 78 ? 5.671 20.025 -4.489 1.00 85.62 78 ILE A CA 1
ATOM 603 C C . ILE A 1 78 ? 5.363 19.561 -3.048 1.00 85.62 78 ILE A C 1
ATOM 605 O O . ILE A 1 78 ? 6.224 19.617 -2.186 1.00 85.62 78 ILE A O 1
ATOM 609 N N . THR A 1 79 ? 4.201 18.962 -2.786 1.00 81.06 79 THR A N 1
ATOM 610 C CA . THR A 1 79 ? 3.807 18.344 -1.513 1.00 81.06 79 THR A CA 1
ATOM 611 C C . THR A 1 79 ? 4.590 17.074 -1.175 1.00 81.06 79 THR A C 1
ATOM 613 O O . THR A 1 79 ? 4.214 16.363 -0.253 1.00 81.06 79 THR A O 1
ATOM 616 N N . HIS A 1 80 ? 5.633 16.741 -1.943 1.00 88.75 80 HIS A N 1
ATOM 617 C CA . HIS A 1 80 ? 6.490 15.576 -1.715 1.00 88.75 80 HIS A CA 1
ATOM 618 C C . HIS A 1 80 ? 5.746 14.229 -1.640 1.00 88.75 80 HIS A C 1
ATOM 620 O O . HIS A 1 80 ? 6.243 13.270 -1.063 1.00 88.75 80 HIS A O 1
ATOM 626 N N . GLY A 1 81 ? 4.595 14.092 -2.314 1.00 91.81 81 GLY A N 1
ATOM 627 C CA . GLY A 1 81 ? 3.821 12.838 -2.304 1.00 91.81 81 GLY A CA 1
ATOM 628 C C . GLY A 1 81 ? 4.572 11.606 -2.841 1.00 91.81 81 GLY A C 1
ATOM 629 O O . GLY A 1 81 ? 4.198 10.475 -2.553 1.00 91.81 81 GLY A O 1
ATOM 630 N N . ASN A 1 82 ? 5.655 11.784 -3.603 1.00 94.75 82 ASN A N 1
ATOM 631 C CA . ASN A 1 82 ? 6.540 10.680 -3.982 1.00 94.75 82 ASN A CA 1
ATOM 632 C C . ASN A 1 82 ? 7.384 10.140 -2.812 1.00 94.75 82 ASN A C 1
ATOM 634 O O . ASN A 1 82 ? 7.690 8.951 -2.816 1.00 94.75 82 ASN A O 1
ATOM 638 N N . TYR A 1 83 ? 7.688 10.952 -1.797 1.00 94.94 83 TYR A N 1
ATOM 639 C CA . TYR A 1 83 ? 8.332 10.502 -0.558 1.00 94.94 83 TYR A CA 1
ATOM 640 C C . TYR A 1 83 ? 7.368 9.672 0.298 1.00 94.94 83 TYR A C 1
ATOM 642 O O . TYR A 1 83 ? 7.726 8.585 0.746 1.00 94.94 83 TYR A O 1
ATOM 650 N N . GLU A 1 84 ? 6.115 10.117 0.429 1.00 93.69 84 GLU A N 1
ATOM 651 C CA . GLU A 1 84 ? 5.056 9.344 1.099 1.00 93.69 84 GLU A CA 1
ATOM 652 C C . GLU A 1 84 ? 4.831 7.998 0.398 1.00 93.69 84 GLU A C 1
ATOM 654 O O . GLU A 1 84 ? 4.769 6.953 1.044 1.00 93.69 84 GLU A O 1
ATOM 659 N N . ALA A 1 85 ? 4.797 8.002 -0.942 1.00 95.50 85 ALA A N 1
ATOM 660 C CA . ALA A 1 85 ? 4.682 6.779 -1.729 1.00 95.50 85 ALA A CA 1
ATOM 661 C C . ALA A 1 85 ? 5.858 5.817 -1.498 1.00 95.50 85 ALA A C 1
ATOM 663 O O . ALA A 1 85 ? 5.653 4.603 -1.457 1.00 95.50 85 ALA A O 1
ATOM 664 N N . LEU A 1 86 ? 7.080 6.337 -1.335 1.00 95.88 86 LEU A N 1
ATOM 665 C CA . LEU A 1 86 ? 8.261 5.532 -1.024 1.00 95.88 86 LEU A CA 1
ATOM 666 C C . LEU A 1 86 ? 8.149 4.895 0.365 1.00 95.88 86 LEU A C 1
ATOM 668 O O . LEU A 1 86 ? 8.278 3.677 0.474 1.00 95.88 86 LEU A O 1
ATOM 672 N N . SER A 1 87 ? 7.837 5.692 1.391 1.00 95.62 87 SER A N 1
ATOM 673 C CA . SER A 1 87 ? 7.614 5.217 2.765 1.00 95.62 87 SER A CA 1
ATOM 674 C C . SER A 1 87 ? 6.557 4.107 2.810 1.00 95.62 87 SER A C 1
ATOM 676 O O . SER A 1 87 ? 6.805 2.990 3.263 1.00 95.62 87 SER A O 1
ATOM 678 N N . MET A 1 88 ? 5.399 4.368 2.207 1.00 96.06 88 MET A N 1
ATOM 679 C CA . MET A 1 88 ? 4.276 3.436 2.133 1.00 96.06 88 MET A CA 1
ATOM 680 C C . MET A 1 88 ? 4.616 2.161 1.344 1.00 96.06 88 MET A C 1
ATOM 682 O O . MET A 1 88 ? 4.245 1.066 1.764 1.00 96.06 88 MET A O 1
ATOM 686 N N . THR A 1 89 ? 5.401 2.264 0.266 1.00 97.06 89 THR A N 1
ATOM 687 C CA . THR A 1 89 ? 5.898 1.085 -0.465 1.00 97.06 89 THR A CA 1
ATOM 688 C C . THR A 1 89 ? 6.828 0.234 0.400 1.00 97.06 89 THR A C 1
ATOM 690 O O . THR A 1 89 ? 6.741 -0.992 0.354 1.00 97.06 89 THR A O 1
ATOM 693 N N . ARG A 1 90 ? 7.708 0.848 1.201 1.00 96.56 90 ARG A N 1
ATOM 694 C CA . ARG A 1 90 ? 8.620 0.120 2.101 1.00 96.56 90 ARG A CA 1
ATOM 695 C C . ARG A 1 90 ? 7.865 -0.613 3.204 1.00 96.56 90 ARG A C 1
ATOM 697 O O . ARG A 1 90 ? 8.146 -1.785 3.447 1.00 96.56 90 ARG A O 1
ATOM 704 N N . LEU A 1 91 ? 6.848 0.022 3.786 1.00 96.81 91 LEU A N 1
ATOM 705 C CA . LEU A 1 91 ? 5.939 -0.644 4.720 1.00 96.81 91 LEU A CA 1
ATOM 706 C C . LEU A 1 91 ? 5.217 -1.824 4.054 1.00 96.81 91 LEU A C 1
ATOM 708 O O . LEU A 1 91 ? 5.203 -2.921 4.602 1.00 96.81 91 LEU A O 1
ATOM 712 N N . ALA A 1 92 ? 4.668 -1.628 2.851 1.00 97.69 92 ALA A N 1
ATOM 713 C CA . ALA A 1 92 ? 3.996 -2.693 2.108 1.00 97.69 92 ALA A CA 1
ATOM 714 C C . ALA A 1 92 ? 4.930 -3.873 1.795 1.00 97.69 92 ALA A C 1
ATOM 716 O O . ALA A 1 92 ? 4.518 -5.022 1.911 1.00 97.69 92 ALA A O 1
ATOM 717 N N . GLN A 1 93 ? 6.193 -3.612 1.446 1.00 97.81 93 GLN A N 1
ATOM 718 C CA . GLN A 1 93 ? 7.194 -4.664 1.249 1.00 97.81 93 GLN A CA 1
ATOM 719 C C . GLN A 1 93 ? 7.414 -5.478 2.527 1.00 97.81 93 GLN A C 1
ATOM 721 O O . GLN A 1 93 ? 7.417 -6.704 2.462 1.00 97.81 93 GLN A O 1
ATOM 726 N N . LYS A 1 94 ? 7.526 -4.822 3.686 1.00 96.88 94 LYS A N 1
ATOM 727 C CA . LYS A 1 94 ? 7.677 -5.518 4.970 1.00 96.88 94 LYS A CA 1
ATOM 728 C C . LYS A 1 94 ? 6.442 -6.328 5.365 1.00 96.88 94 LYS A C 1
ATOM 730 O O . LYS A 1 94 ? 6.569 -7.445 5.851 1.00 96.88 94 LYS A O 1
ATOM 735 N N . LEU A 1 95 ? 5.250 -5.806 5.090 1.00 97.00 95 LEU A N 1
ATOM 736 C CA . LEU A 1 95 ? 3.998 -6.539 5.289 1.00 97.00 95 LEU A CA 1
ATOM 737 C C . LEU A 1 95 ? 3.915 -7.783 4.388 1.00 97.00 95 LEU A C 1
ATOM 739 O O . LEU A 1 95 ? 3.526 -8.844 4.865 1.00 97.00 95 LEU A O 1
ATOM 743 N N . LEU A 1 96 ? 4.319 -7.681 3.113 1.00 96.88 96 LEU A N 1
ATOM 744 C CA . LEU A 1 96 ? 4.403 -8.831 2.201 1.00 96.88 96 LEU A CA 1
ATOM 745 C C . LEU A 1 96 ? 5.389 -9.888 2.716 1.00 96.88 96 LEU A C 1
ATOM 747 O O . LEU A 1 96 ? 5.060 -11.072 2.733 1.00 96.88 96 LEU A O 1
ATOM 751 N N . GLU A 1 97 ? 6.569 -9.454 3.164 1.00 95.88 97 GLU A N 1
ATOM 752 C CA . GLU A 1 97 ? 7.598 -10.327 3.736 1.00 95.88 97 GLU A CA 1
ATOM 753 C C . GLU A 1 97 ? 7.078 -11.077 4.972 1.00 95.88 97 GLU A C 1
ATOM 755 O O . GLU A 1 97 ? 7.229 -12.296 5.047 1.00 95.88 97 GLU A O 1
ATOM 760 N N . HIS A 1 98 ? 6.374 -10.384 5.874 1.00 94.88 98 HIS A N 1
ATOM 761 C CA . HIS A 1 98 ? 5.774 -10.981 7.071 1.00 94.88 98 HIS A CA 1
ATOM 762 C C . HIS A 1 98 ? 4.760 -12.093 6.740 1.00 94.88 98 HIS A C 1
ATOM 764 O O . HIS A 1 98 ? 4.756 -13.139 7.384 1.00 94.88 98 HIS A O 1
ATOM 770 N N . ILE A 1 99 ? 3.942 -11.925 5.693 1.00 94.50 99 ILE A N 1
ATOM 771 C CA . ILE A 1 99 ? 2.983 -12.959 5.258 1.00 94.50 99 ILE A CA 1
ATOM 772 C C . ILE A 1 99 ? 3.599 -14.046 4.357 1.00 94.50 99 ILE A C 1
ATOM 774 O O . ILE A 1 99 ? 2.889 -14.933 3.872 1.00 94.50 99 ILE A O 1
ATOM 778 N N . GLY A 1 100 ? 4.916 -14.007 4.131 1.00 94.62 100 GLY A N 1
ATOM 779 C CA . GLY A 1 100 ? 5.649 -14.988 3.327 1.00 94.62 100 GLY A CA 1
ATOM 780 C C . GLY A 1 100 ? 5.570 -14.763 1.815 1.00 94.62 100 GLY A C 1
ATOM 781 O O . GLY A 1 100 ? 5.921 -15.657 1.047 1.00 94.62 100 GLY A O 1
ATOM 782 N N . ILE A 1 101 ? 5.124 -13.589 1.362 1.00 96.31 101 ILE A N 1
ATOM 783 C CA . ILE A 1 101 ? 5.143 -13.202 -0.053 1.00 96.31 101 ILE A CA 1
ATOM 784 C C . ILE A 1 101 ? 6.434 -12.441 -0.341 1.00 96.31 101 ILE A C 1
ATOM 786 O O . ILE A 1 101 ? 6.824 -11.538 0.394 1.00 96.31 101 ILE A O 1
ATOM 790 N N . ASN A 1 102 ? 7.107 -12.766 -1.447 1.00 96.81 102 ASN A N 1
ATOM 791 C CA . ASN A 1 102 ? 8.383 -12.133 -1.749 1.00 96.81 102 ASN A CA 1
ATOM 792 C C . ASN A 1 102 ? 8.218 -10.605 -1.939 1.00 96.81 102 ASN A C 1
ATOM 794 O O . ASN A 1 102 ? 7.553 -10.182 -2.894 1.00 96.81 102 ASN A O 1
ATOM 798 N N . PRO A 1 103 ? 8.879 -9.752 -1.127 1.00 97.00 103 PRO A N 1
ATOM 799 C CA . PRO A 1 103 ? 8.721 -8.294 -1.196 1.00 97.00 103 PRO A CA 1
ATOM 800 C C . PRO A 1 103 ? 9.167 -7.714 -2.542 1.00 97.00 103 PRO A C 1
ATOM 802 O O . PRO A 1 103 ? 8.751 -6.629 -2.945 1.00 97.00 103 PRO A O 1
ATOM 805 N N . ARG A 1 104 ? 9.991 -8.457 -3.291 1.00 97.12 104 ARG A N 1
ATOM 806 C CA . ARG A 1 104 ? 10.465 -8.071 -4.623 1.00 97.12 104 ARG A CA 1
ATOM 807 C C . ARG A 1 104 ? 9.370 -8.100 -5.692 1.00 97.12 104 ARG A C 1
ATOM 809 O O . ARG A 1 104 ? 9.645 -7.635 -6.798 1.00 97.12 104 ARG A O 1
ATOM 816 N N . ARG A 1 105 ? 8.172 -8.616 -5.383 1.00 97.88 105 ARG A N 1
ATOM 817 C CA . ARG A 1 105 ? 6.978 -8.498 -6.236 1.00 97.88 105 ARG A CA 1
ATOM 818 C C . ARG A 1 105 ? 6.420 -7.079 -6.286 1.00 97.88 105 ARG A C 1
ATOM 820 O O . ARG A 1 105 ? 5.695 -6.759 -7.220 1.00 97.88 105 ARG A O 1
ATOM 827 N N . LEU A 1 106 ? 6.775 -6.230 -5.326 1.00 98.50 106 LEU A N 1
ATOM 828 C CA . LEU A 1 106 ? 6.425 -4.816 -5.296 1.00 98.50 106 LEU A CA 1
ATOM 829 C C . LEU A 1 106 ? 7.668 -3.972 -5.592 1.00 98.50 106 LEU A C 1
ATOM 831 O O . LEU A 1 106 ? 8.689 -4.094 -4.909 1.00 98.50 106 LEU A O 1
ATOM 835 N N . LYS A 1 107 ? 7.593 -3.106 -6.605 1.00 97.94 107 LYS A N 1
ATOM 836 C CA . LYS A 1 107 ? 8.696 -2.220 -6.994 1.00 97.94 107 LYS A CA 1
ATOM 837 C C . LYS A 1 107 ? 8.194 -0.794 -7.194 1.00 97.94 107 LYS A C 1
ATOM 839 O O . LYS A 1 107 ? 7.266 -0.581 -7.964 1.00 97.94 107 LYS A O 1
ATOM 844 N N . ILE A 1 108 ? 8.845 0.170 -6.549 1.00 98.00 108 ILE A N 1
ATOM 845 C CA . ILE A 1 108 ? 8.695 1.599 -6.844 1.00 98.00 108 ILE A CA 1
ATOM 846 C C . ILE A 1 108 ? 9.945 2.106 -7.558 1.00 98.00 108 ILE A C 1
ATOM 848 O O . ILE A 1 108 ? 11.057 1.752 -7.167 1.00 98.00 108 ILE A O 1
ATOM 852 N N . GLU A 1 109 ? 9.763 2.900 -8.609 1.00 97.62 109 GLU A N 1
ATOM 853 C CA . GLU A 1 109 ? 10.850 3.496 -9.387 1.00 97.62 109 GLU A CA 1
ATOM 854 C C . GLU A 1 109 ? 10.531 4.917 -9.835 1.00 97.62 109 GLU A C 1
ATOM 856 O O . GLU A 1 109 ? 9.374 5.326 -9.991 1.00 97.62 109 GLU A O 1
ATOM 861 N N . TRP A 1 110 ? 11.607 5.646 -10.111 1.00 97.69 110 TRP A N 1
ATOM 862 C CA . TRP A 1 110 ? 11.569 7.041 -10.516 1.00 97.69 110 TRP A CA 1
ATOM 863 C C . TRP A 1 110 ? 11.977 7.180 -11.977 1.00 97.69 110 TRP A C 1
ATOM 865 O O . TRP A 1 110 ? 13.059 6.741 -12.380 1.00 97.69 110 TRP A O 1
ATOM 875 N N . VAL A 1 111 ? 11.078 7.748 -12.778 1.00 97.81 111 VAL A N 1
ATOM 876 C CA . VAL A 1 111 ? 11.253 7.919 -14.222 1.00 97.81 111 VAL A CA 1
ATOM 877 C C . VAL A 1 111 ? 10.700 9.285 -14.611 1.00 97.81 111 VAL A C 1
ATOM 879 O O . VAL A 1 111 ? 9.506 9.547 -14.452 1.00 97.81 111 VAL A O 1
ATOM 882 N N . SER A 1 112 ? 11.560 10.161 -15.122 1.00 97.75 112 SER A N 1
ATOM 883 C CA . SER A 1 112 ? 11.165 11.445 -15.705 1.00 97.75 112 SER A CA 1
ATOM 884 C C . SER A 1 112 ? 10.491 11.271 -17.070 1.00 97.75 112 SER A C 1
ATOM 886 O O . SER A 1 112 ? 10.610 10.236 -17.728 1.00 97.75 112 SER A O 1
ATOM 888 N N . ALA A 1 113 ? 9.821 12.323 -17.543 1.00 97.44 113 ALA A N 1
ATOM 889 C CA . ALA A 1 113 ? 9.182 12.314 -18.859 1.00 97.44 113 ALA A CA 1
ATOM 890 C C . ALA A 1 113 ? 10.184 12.136 -20.021 1.00 97.44 113 ALA A C 1
ATOM 892 O O . ALA A 1 113 ? 9.822 11.616 -21.072 1.00 97.44 113 ALA A O 1
ATOM 893 N N . GLY A 1 114 ? 11.447 12.539 -19.828 1.00 97.38 114 GLY A N 1
ATOM 894 C CA . GLY A 1 114 ? 12.523 12.408 -20.818 1.00 97.38 114 GLY A CA 1
ATOM 895 C C . GLY A 1 114 ? 13.216 11.040 -20.831 1.00 97.38 114 GLY A C 1
ATOM 896 O O . GLY A 1 114 ? 14.095 10.801 -21.654 1.00 97.38 114 GLY A O 1
ATOM 897 N N . GLU A 1 115 ? 12.839 10.123 -19.940 1.00 97.88 115 GLU A N 1
ATOM 898 C CA . GLU A 1 115 ? 13.575 8.884 -19.670 1.00 97.88 115 GLU A CA 1
ATOM 899 C C . GLU A 1 115 ? 12.900 7.630 -20.257 1.00 97.88 115 GLU A C 1
ATOM 901 O O . GLU A 1 115 ? 12.746 6.601 -19.595 1.00 97.88 115 GLU A O 1
ATOM 906 N N . GLY A 1 116 ? 12.537 7.675 -21.542 1.00 97.62 116 GLY A N 1
ATOM 907 C CA . GLY A 1 116 ? 11.883 6.546 -22.217 1.00 97.62 116 GLY A CA 1
ATOM 908 C C . GLY A 1 116 ? 12.707 5.252 -22.209 1.00 97.62 116 GLY A C 1
ATOM 909 O O . GLY A 1 116 ? 12.168 4.170 -21.979 1.00 97.62 116 GLY A O 1
ATOM 910 N N . ILE A 1 117 ? 14.029 5.345 -22.392 1.00 98.12 117 ILE A N 1
ATOM 911 C CA . ILE A 1 117 ? 14.919 4.171 -22.353 1.00 98.12 117 ILE A CA 1
ATOM 912 C C . ILE A 1 117 ? 15.015 3.571 -20.946 1.00 98.12 117 ILE A C 1
ATOM 914 O O . ILE A 1 117 ? 15.030 2.352 -20.789 1.00 98.12 117 ILE A O 1
ATOM 918 N N . ARG A 1 118 ? 15.017 4.418 -19.907 1.00 98.12 118 ARG A N 1
ATOM 919 C CA . ARG A 1 118 ? 15.016 3.971 -18.510 1.00 98.12 118 ARG A CA 1
ATOM 920 C C . ARG A 1 118 ? 13.737 3.206 -18.209 1.00 98.12 118 ARG A C 1
ATOM 922 O O . ARG A 1 118 ? 13.822 2.134 -17.622 1.00 98.12 118 ARG A O 1
ATOM 929 N N . PHE A 1 119 ? 12.580 3.715 -18.646 1.00 98.38 119 PHE A N 1
ATOM 930 C CA . PHE A 1 119 ? 11.307 3.011 -18.492 1.00 98.38 119 PHE A CA 1
ATOM 931 C C . PHE A 1 119 ? 11.386 1.597 -19.083 1.00 98.38 119 PHE A C 1
ATOM 933 O O . PHE A 1 119 ? 11.094 0.628 -18.385 1.00 98.38 119 PHE A O 1
ATOM 940 N N . ALA A 1 120 ? 11.861 1.463 -20.328 1.00 98.25 120 ALA A N 1
ATOM 941 C CA . ALA A 1 120 ? 12.031 0.160 -20.972 1.00 98.25 120 ALA A CA 1
ATOM 942 C C . ALA A 1 120 ? 12.966 -0.768 -20.178 1.00 98.25 120 ALA A C 1
ATOM 944 O O . ALA A 1 120 ? 12.618 -1.920 -19.925 1.00 98.25 120 ALA A O 1
ATOM 945 N N . ASN A 1 121 ? 14.124 -0.269 -19.737 1.00 98.38 121 ASN A N 1
ATOM 946 C CA . ASN A 1 121 ? 15.083 -1.049 -18.949 1.00 98.38 121 ASN A CA 1
ATOM 947 C C . ASN A 1 121 ? 14.476 -1.531 -17.626 1.00 98.38 121 ASN A C 1
ATOM 949 O O . ASN A 1 121 ? 14.558 -2.715 -17.308 1.00 98.38 121 ASN A O 1
ATOM 953 N N . VAL A 1 122 ? 13.783 -0.649 -16.903 1.00 98.19 122 VAL A N 1
ATOM 954 C CA . VAL A 1 122 ? 13.103 -0.995 -15.649 1.00 98.19 122 VAL A CA 1
ATOM 955 C C . VAL A 1 122 ? 12.023 -2.055 -15.884 1.00 98.19 122 VAL A C 1
ATOM 957 O O . VAL A 1 122 ? 11.912 -2.988 -15.089 1.00 98.19 122 VAL A O 1
ATOM 960 N N . MET A 1 123 ? 11.251 -1.953 -16.972 1.00 98.12 123 MET A N 1
ATOM 961 C CA . MET A 1 123 ? 10.234 -2.951 -17.324 1.00 98.12 123 MET A CA 1
ATOM 962 C C . MET A 1 123 ? 10.851 -4.304 -17.684 1.00 98.12 123 MET A C 1
ATOM 964 O O . MET A 1 123 ? 10.327 -5.334 -17.260 1.00 98.12 123 MET A O 1
ATOM 968 N N . ASN A 1 124 ? 11.967 -4.313 -18.418 1.00 98.00 124 ASN A N 1
ATOM 969 C CA . ASN A 1 124 ? 12.720 -5.527 -18.741 1.00 98.00 124 ASN A CA 1
ATOM 970 C C . ASN A 1 124 ? 13.229 -6.217 -17.467 1.00 98.00 124 ASN A C 1
ATOM 972 O O . ASN A 1 124 ? 12.963 -7.399 -17.253 1.00 98.00 124 ASN A O 1
ATOM 976 N N . GLU A 1 125 ? 13.903 -5.466 -16.594 1.00 98.19 125 GLU A N 1
ATOM 977 C CA . GLU A 1 125 ? 14.434 -5.979 -15.329 1.00 98.19 125 GLU A CA 1
ATOM 978 C C . GLU A 1 125 ? 13.331 -6.504 -14.412 1.00 98.19 125 GLU A C 1
ATOM 980 O O . GLU A 1 125 ? 13.451 -7.588 -13.838 1.00 98.19 125 GLU A O 1
ATOM 985 N N . PHE A 1 126 ? 12.248 -5.739 -14.257 1.00 98.19 126 PHE A N 1
ATOM 986 C CA . PHE A 1 126 ? 11.158 -6.126 -13.374 1.00 98.19 126 PHE A CA 1
ATOM 987 C C . PHE A 1 126 ? 10.413 -7.346 -13.915 1.00 98.19 126 PHE A C 1
ATOM 989 O O . PHE A 1 126 ? 10.170 -8.283 -13.160 1.00 98.19 126 PHE A O 1
ATOM 996 N N . SER A 1 127 ? 10.141 -7.392 -15.221 1.00 97.31 127 SER A N 1
ATOM 997 C CA . SER A 1 127 ? 9.508 -8.550 -15.861 1.00 97.31 127 SER A CA 1
ATOM 998 C C . SER A 1 127 ? 10.336 -9.818 -15.675 1.00 97.31 127 SER A C 1
ATOM 1000 O O . SER A 1 127 ? 9.800 -10.813 -15.198 1.00 97.31 127 SER A O 1
ATOM 1002 N N . ALA A 1 128 ? 11.645 -9.766 -15.948 1.00 97.06 128 ALA A N 1
ATOM 1003 C CA . ALA A 1 128 ? 12.541 -10.907 -15.752 1.00 97.06 128 ALA A CA 1
ATOM 1004 C C . ALA A 1 128 ? 12.566 -11.377 -14.288 1.00 97.06 128 ALA A C 1
ATOM 1006 O O . ALA A 1 128 ? 12.611 -12.574 -14.001 1.00 97.06 128 ALA A O 1
ATOM 1007 N N . LYS A 1 129 ? 12.493 -10.432 -13.344 1.00 97.00 129 LYS A N 1
ATOM 1008 C CA . LYS A 1 129 ? 12.435 -10.738 -11.914 1.00 97.00 129 LYS A CA 1
ATOM 1009 C C . LYS A 1 129 ? 11.148 -11.468 -11.534 1.00 97.00 129 LYS A C 1
ATOM 1011 O O . LYS A 1 129 ? 11.226 -12.467 -10.828 1.00 97.00 129 LYS A O 1
ATOM 1016 N N . ILE A 1 130 ? 9.987 -11.002 -12.001 1.00 97.38 130 ILE A N 1
ATOM 1017 C CA . ILE A 1 130 ? 8.704 -11.663 -11.718 1.00 97.38 130 ILE A CA 1
ATOM 1018 C C . ILE A 1 130 ? 8.615 -13.020 -12.427 1.00 97.38 130 ILE A C 1
ATOM 1020 O O . ILE A 1 130 ? 8.163 -13.985 -11.819 1.00 97.38 130 ILE A O 1
ATOM 1024 N N . GLU A 1 131 ? 9.107 -13.137 -13.665 1.00 95.38 131 GLU A N 1
ATOM 1025 C CA . GLU A 1 131 ? 9.219 -14.429 -14.358 1.00 95.38 131 GLU A CA 1
ATOM 1026 C C . GLU A 1 131 ? 10.039 -15.439 -13.546 1.00 95.38 131 GLU A C 1
ATOM 1028 O O . GLU A 1 131 ? 9.624 -16.588 -13.409 1.00 95.38 131 GLU A O 1
ATOM 1033 N N . GLY A 1 132 ? 11.169 -15.004 -12.974 1.00 94.75 132 GLY A N 1
ATOM 1034 C CA . GLY A 1 132 ? 12.026 -15.841 -12.134 1.00 94.75 132 GLY A CA 1
ATOM 1035 C C . GLY A 1 132 ? 11.401 -16.238 -10.793 1.00 94.75 132 GLY A C 1
ATOM 1036 O O . GLY A 1 132 ? 11.711 -17.311 -10.283 1.00 94.75 132 GLY A O 1
ATOM 1037 N N . LEU A 1 133 ? 10.515 -15.407 -10.233 1.00 95.19 133 LEU A N 1
ATOM 1038 C CA . LEU A 1 133 ? 9.752 -15.741 -9.024 1.00 95.19 133 LEU A CA 1
ATOM 1039 C C . LEU A 1 133 ? 8.597 -16.707 -9.312 1.00 95.19 133 LEU A C 1
ATOM 1041 O O . LEU A 1 133 ? 8.194 -17.455 -8.430 1.00 95.19 133 LEU A O 1
ATOM 1045 N N . GLY A 1 134 ? 8.056 -16.708 -10.530 1.00 94.50 134 GLY A N 1
ATOM 1046 C CA . GLY A 1 134 ? 6.895 -17.520 -10.881 1.00 94.50 134 GLY A CA 1
ATOM 1047 C C . GLY A 1 134 ? 5.560 -16.934 -10.387 1.00 94.50 134 GLY A C 1
ATOM 1048 O O . GLY A 1 134 ? 5.514 -15.810 -9.868 1.00 94.50 134 GLY A O 1
ATOM 1049 N N . PRO A 1 135 ? 4.451 -17.683 -10.556 1.00 95.06 135 PRO A N 1
ATOM 1050 C CA . PRO A 1 135 ? 3.117 -17.230 -10.167 1.00 95.06 135 PRO A CA 1
ATOM 1051 C C . PRO A 1 135 ? 3.039 -16.886 -8.679 1.00 95.06 135 PRO A C 1
ATOM 1053 O O . PRO A 1 135 ? 3.657 -17.580 -7.867 1.00 95.06 135 PRO A O 1
ATOM 1056 N N . LEU A 1 136 ? 2.257 -15.861 -8.329 1.00 94.12 136 LEU A N 1
ATOM 1057 C CA . LEU A 1 136 ? 1.989 -15.489 -6.937 1.00 94.12 136 LEU A CA 1
ATOM 1058 C C . LEU A 1 136 ? 1.551 -16.716 -6.117 1.00 94.12 136 LEU A C 1
ATOM 1060 O O . LEU A 1 136 ? 0.668 -17.473 -6.531 1.00 94.12 136 LEU A O 1
ATOM 1064 N N . GLY A 1 137 ? 2.189 -16.929 -4.967 1.00 90.19 137 GLY A N 1
ATOM 1065 C CA . GLY A 1 137 ? 1.924 -18.056 -4.078 1.00 90.19 137 GLY A CA 1
ATOM 1066 C C . GLY A 1 137 ? 2.739 -19.283 -4.445 1.00 90.19 137 GLY A C 1
ATOM 1067 O O . GLY A 1 137 ? 3.559 -19.735 -3.653 1.00 90.19 137 GLY A O 1
ATOM 1068 N N . LYS A 1 138 ? 2.590 -19.788 -5.677 1.00 89.88 138 LYS A N 1
ATOM 1069 C CA . LYS A 1 138 ? 3.319 -20.988 -6.132 1.00 89.88 138 LYS A CA 1
ATOM 1070 C C . LYS A 1 138 ? 4.835 -20.800 -6.099 1.00 89.88 138 LYS A C 1
ATOM 1072 O O . LYS A 1 138 ? 5.545 -21.743 -5.763 1.00 89.88 138 LYS A O 1
ATOM 1077 N N . GLY A 1 139 ? 5.313 -19.605 -6.445 1.00 85.81 139 GLY A N 1
ATOM 1078 C CA . GLY A 1 139 ? 6.727 -19.234 -6.354 1.00 85.81 139 GLY A CA 1
ATOM 1079 C C . GLY A 1 139 ? 7.280 -19.242 -4.929 1.00 85.81 139 GLY A C 1
ATOM 1080 O O . GLY A 1 139 ? 8.470 -19.452 -4.715 1.00 85.81 139 GLY A O 1
ATOM 1081 N N . GLU A 1 140 ? 6.398 -19.045 -3.956 1.00 89.31 140 GLU A N 1
ATOM 1082 C CA . GLU A 1 140 ? 6.688 -18.977 -2.528 1.00 89.31 140 GLU A CA 1
ATOM 1083 C C . GLU A 1 140 ? 6.339 -20.274 -1.778 1.00 89.31 140 GLU A C 1
ATOM 1085 O O . GLU A 1 140 ? 6.523 -20.350 -0.568 1.00 89.31 140 GLU A O 1
ATOM 1090 N N . GLY A 1 141 ? 5.845 -21.304 -2.474 1.00 91.00 141 GLY A N 1
ATOM 1091 C CA . GLY A 1 141 ? 5.388 -22.550 -1.851 1.00 91.00 141 GLY A CA 1
ATOM 1092 C C . GLY A 1 141 ? 4.045 -22.440 -1.117 1.00 91.00 141 GLY A C 1
ATOM 1093 O O . GLY A 1 141 ? 3.697 -23.352 -0.373 1.00 91.00 141 GLY A O 1
ATOM 1094 N N . LEU A 1 142 ? 3.295 -21.359 -1.336 1.00 91.81 142 LEU A N 1
ATOM 1095 C CA . LEU A 1 142 ? 1.975 -21.108 -0.755 1.00 91.81 142 LEU A CA 1
ATOM 1096 C C . LEU A 1 142 ? 0.864 -21.531 -1.723 1.00 91.81 142 LEU A C 1
ATOM 1098 O O . LEU A 1 142 ? 0.989 -21.395 -2.948 1.00 91.81 142 LEU A O 1
ATOM 1102 N N . ASP A 1 143 ? -0.253 -22.008 -1.178 1.00 91.94 143 ASP A N 1
ATOM 1103 C CA . ASP A 1 143 ? -1.443 -22.286 -1.981 1.00 91.94 143 ASP A CA 1
ATOM 1104 C C . ASP A 1 143 ? -2.263 -21.003 -2.261 1.00 91.94 143 ASP A C 1
ATOM 1106 O O . ASP A 1 143 ? -2.125 -19.980 -1.589 1.00 91.94 143 ASP A O 1
ATOM 1110 N N . GLU A 1 144 ? -3.123 -21.023 -3.287 1.00 89.31 144 GLU A N 1
ATOM 1111 C CA . GLU A 1 144 ? -3.904 -19.835 -3.680 1.00 89.31 144 GLU A CA 1
ATOM 1112 C C . GLU A 1 144 ? -4.882 -19.374 -2.583 1.00 89.31 144 GLU A C 1
ATOM 1114 O O . GLU A 1 144 ? -5.178 -18.182 -2.461 1.00 89.31 144 GLU A O 1
ATOM 1119 N N . LYS A 1 145 ? -5.402 -20.308 -1.783 1.00 91.62 145 LYS A N 1
ATOM 1120 C CA . LYS A 1 145 ? -6.354 -20.012 -0.713 1.00 91.62 145 LYS A CA 1
ATOM 1121 C C . LYS A 1 145 ? -5.640 -19.370 0.477 1.00 91.62 145 LYS A C 1
ATOM 1123 O O . LYS A 1 145 ? -6.159 -18.413 1.048 1.00 91.62 145 LYS A O 1
ATOM 1128 N N . GLU A 1 146 ? -4.457 -19.861 0.816 1.00 93.50 146 GLU A N 1
ATOM 1129 C CA . GLU A 1 146 ? -3.568 -19.351 1.850 1.00 93.50 146 GLU A CA 1
ATOM 1130 C C . GLU A 1 146 ? -3.113 -17.933 1.507 1.00 93.50 146 GLU A C 1
ATOM 1132 O O . GLU A 1 146 ? -3.257 -17.038 2.335 1.00 93.50 146 GLU A O 1
ATOM 1137 N N . VAL A 1 147 ? -2.682 -17.691 0.262 1.00 94.00 147 VAL A N 1
ATOM 1138 C CA . VAL A 1 147 ? -2.336 -16.342 -0.215 1.00 94.00 147 VAL A CA 1
ATOM 1139 C C . VAL A 1 147 ? -3.512 -15.381 -0.066 1.00 94.00 147 VAL A C 1
ATOM 1141 O O . VAL A 1 147 ? -3.344 -14.302 0.496 1.00 94.00 147 VAL A O 1
ATOM 1144 N N . LYS A 1 148 ? -4.713 -15.763 -0.525 1.00 94.75 148 LYS A N 1
ATOM 1145 C CA . LYS A 1 148 ? -5.906 -14.908 -0.394 1.00 94.75 148 LYS A CA 1
ATOM 1146 C C . LYS A 1 148 ? -6.268 -14.634 1.061 1.00 94.75 148 LYS A C 1
ATOM 1148 O O . LYS A 1 148 ? -6.643 -13.512 1.376 1.00 94.75 148 LYS A O 1
ATOM 1153 N N . THR A 1 149 ? -6.145 -15.638 1.925 1.00 95.06 149 THR A N 1
ATOM 1154 C CA . THR A 1 149 ? -6.455 -15.500 3.354 1.00 95.06 149 THR A CA 1
ATOM 1155 C C . THR A 1 149 ? -5.487 -14.524 4.017 1.00 95.06 149 THR A C 1
ATOM 1157 O O . THR A 1 149 ? -5.931 -13.522 4.565 1.00 95.06 149 THR A O 1
ATOM 1160 N N . LYS A 1 150 ? -4.174 -14.736 3.857 1.00 95.06 150 LYS A N 1
ATOM 1161 C CA . LYS A 1 150 ? -3.144 -13.863 4.439 1.00 95.06 150 LYS A CA 1
ATOM 1162 C C . LYS A 1 150 ? -3.208 -12.429 3.912 1.00 95.06 150 LYS A C 1
ATOM 1164 O O . LYS A 1 150 ? -3.065 -11.480 4.673 1.00 95.06 150 LYS A O 1
ATOM 1169 N N . LEU A 1 151 ? -3.430 -12.250 2.608 1.00 95.75 151 LEU A N 1
ATOM 1170 C CA . LEU A 1 151 ? -3.610 -10.916 2.029 1.00 95.75 151 LEU A CA 1
ATOM 1171 C C . LEU A 1 151 ? -4.877 -10.234 2.565 1.00 95.75 151 LEU A C 1
ATOM 1173 O O . LEU A 1 151 ? -4.838 -9.038 2.841 1.00 95.75 151 LEU A O 1
ATOM 1177 N N . GLY A 1 152 ? -5.974 -10.981 2.725 1.00 94.12 152 GLY A N 1
ATOM 1178 C CA . GLY A 1 152 ? -7.230 -10.473 3.278 1.00 94.12 152 GLY A CA 1
ATOM 1179 C C . GLY A 1 152 ? -7.079 -9.984 4.718 1.00 94.12 152 GLY A C 1
ATOM 1180 O O . GLY A 1 152 ? -7.502 -8.876 5.029 1.00 94.12 152 GLY A O 1
ATOM 1181 N N . GLU A 1 153 ? -6.378 -10.749 5.559 1.00 92.31 153 GLU A N 1
ATOM 1182 C CA . GLU A 1 153 ? -6.061 -10.352 6.939 1.00 92.31 153 GLU A CA 1
ATOM 1183 C C . GLU A 1 153 ? -5.296 -9.023 6.994 1.00 92.31 153 GLU A C 1
ATOM 1185 O O . GLU A 1 153 ? -5.600 -8.162 7.821 1.00 92.31 153 GLU A O 1
ATOM 1190 N N . ILE A 1 154 ? -4.338 -8.810 6.083 1.00 94.94 154 ILE A N 1
ATOM 1191 C CA . ILE A 1 154 ? -3.635 -7.526 5.991 1.00 94.94 154 ILE A CA 1
ATOM 1192 C C . ILE A 1 154 ? -4.579 -6.409 5.550 1.00 94.94 154 ILE A C 1
ATOM 1194 O O . ILE A 1 154 ? -4.539 -5.337 6.153 1.00 94.94 154 ILE A O 1
ATOM 1198 N N . VAL A 1 155 ? -5.429 -6.639 4.543 1.00 93.88 155 VAL A N 1
ATOM 1199 C CA . VAL A 1 155 ? -6.391 -5.634 4.057 1.00 93.88 155 VAL A CA 1
ATOM 1200 C C . VAL A 1 155 ? -7.321 -5.160 5.170 1.00 93.88 155 VAL A C 1
ATOM 1202 O O . VAL A 1 155 ? -7.483 -3.952 5.350 1.00 93.88 155 VAL A O 1
ATOM 1205 N N . ASP A 1 156 ? -7.840 -6.076 5.984 1.00 90.19 156 ASP A N 1
ATOM 1206 C CA . ASP A 1 156 ? -8.702 -5.738 7.122 1.00 90.19 156 ASP A CA 1
ATOM 1207 C C . ASP A 1 156 ? -7.976 -4.871 8.171 1.00 90.19 156 ASP A C 1
ATOM 1209 O O . ASP A 1 156 ? -8.589 -4.045 8.859 1.00 90.19 156 ASP A O 1
ATOM 1213 N N . LEU A 1 157 ? -6.651 -5.012 8.276 1.00 92.69 157 LEU A N 1
ATOM 1214 C CA . LEU A 1 157 ? -5.806 -4.258 9.201 1.00 92.69 157 LEU A CA 1
ATOM 1215 C C . LEU A 1 157 ? -5.264 -2.940 8.630 1.00 92.69 157 LEU A C 1
ATOM 1217 O O . LEU A 1 157 ? -4.792 -2.114 9.417 1.00 92.69 157 LEU A O 1
ATOM 1221 N N . ILE A 1 158 ? -5.353 -2.683 7.317 1.00 94.69 158 ILE A N 1
ATOM 1222 C CA . ILE A 1 158 ? -4.803 -1.466 6.683 1.00 94.69 158 ILE A CA 1
ATOM 1223 C C . ILE A 1 158 ? -5.233 -0.175 7.400 1.00 94.69 158 ILE A C 1
ATOM 1225 O O . ILE A 1 158 ? -4.356 0.647 7.695 1.00 94.69 158 ILE A O 1
ATOM 1229 N N . PRO A 1 159 ? -6.520 0.046 7.741 1.00 92.25 159 PRO A N 1
ATOM 1230 C CA . PRO A 1 159 ? -6.919 1.282 8.409 1.00 92.25 159 PRO A CA 1
ATOM 1231 C C . PRO A 1 159 ? -6.216 1.483 9.757 1.00 92.25 159 PRO A C 1
ATOM 1233 O O . PRO A 1 159 ? -5.784 2.594 10.073 1.00 92.25 159 PRO A O 1
ATOM 1236 N N . TYR A 1 160 ? -6.052 0.409 10.533 1.00 92.62 160 TYR A N 1
ATOM 1237 C CA . TYR A 1 160 ? -5.322 0.439 11.798 1.00 92.62 160 TYR A CA 1
ATOM 1238 C C . TYR A 1 160 ? -3.823 0.674 11.581 1.00 92.62 160 TYR A C 1
ATOM 1240 O O . TYR A 1 160 ? -3.252 1.554 12.226 1.00 92.62 160 TYR A O 1
ATOM 1248 N N . ILE A 1 161 ? -3.205 -0.037 10.632 1.00 94.56 161 ILE A N 1
ATOM 1249 C CA . ILE A 1 161 ? -1.789 0.118 10.262 1.00 94.56 161 ILE A CA 1
ATOM 1250 C C . ILE A 1 161 ? -1.484 1.577 9.909 1.00 94.56 161 ILE A C 1
ATOM 1252 O O . ILE A 1 161 ? -0.508 2.148 10.400 1.00 94.56 161 ILE A O 1
ATOM 1256 N N . LYS A 1 162 ? -2.343 2.211 9.105 1.00 93.56 162 LYS A N 1
ATOM 1257 C CA . LYS A 1 162 ? -2.176 3.608 8.684 1.00 93.56 162 LYS A CA 1
ATOM 1258 C C . LYS A 1 162 ? -2.276 4.588 9.845 1.00 93.56 162 LYS A C 1
ATOM 1260 O O . LYS A 1 162 ? -1.495 5.532 9.893 1.00 93.56 162 LYS A O 1
ATOM 1265 N N . ILE A 1 163 ? -3.194 4.358 10.785 1.00 91.94 163 ILE A N 1
ATOM 1266 C CA . ILE A 1 163 ? -3.300 5.171 12.006 1.00 91.94 163 ILE A CA 1
ATOM 1267 C C . ILE A 1 163 ? -2.049 4.978 12.873 1.00 91.94 163 ILE A C 1
ATOM 1269 O O . ILE A 1 163 ? -1.440 5.951 13.306 1.00 91.94 163 ILE A O 1
ATOM 1273 N N . ALA A 1 164 ? -1.626 3.731 13.087 1.00 92.31 164 ALA A N 1
ATOM 1274 C CA . ALA A 1 164 ? -0.489 3.397 13.941 1.00 92.31 164 ALA A CA 1
ATOM 1275 C C . ALA A 1 164 ? 0.857 3.890 13.384 1.00 92.31 164 ALA A C 1
ATOM 1277 O O . ALA A 1 164 ? 1.765 4.200 14.152 1.00 92.31 164 ALA A O 1
ATOM 1278 N N . LYS A 1 165 ? 1.003 3.964 12.055 1.00 94.38 165 LYS A N 1
ATOM 1279 C CA . LYS A 1 165 ? 2.233 4.402 11.374 1.00 94.38 165 LYS A CA 1
ATOM 1280 C C . LYS A 1 165 ? 2.129 5.794 10.751 1.00 94.38 165 LYS A C 1
ATOM 1282 O O . LYS A 1 165 ? 3.012 6.159 9.979 1.00 94.38 165 LYS A O 1
ATOM 1287 N N . GLN A 1 166 ? 1.105 6.578 11.099 1.00 92.25 166 GLN A N 1
ATOM 1288 C CA . GLN A 1 166 ? 0.833 7.883 10.487 1.00 92.25 166 GLN A CA 1
ATOM 1289 C C . GLN A 1 166 ? 2.053 8.815 10.506 1.00 92.25 166 GLN A C 1
ATOM 1291 O O . GLN A 1 166 ? 2.365 9.426 9.488 1.00 92.25 166 GLN A O 1
ATOM 1296 N N . GLU A 1 167 ? 2.770 8.889 11.631 1.00 91.56 167 GLU A N 1
ATOM 1297 C CA . GLU A 1 167 ? 3.960 9.740 11.760 1.00 91.56 167 GLU A CA 1
ATOM 1298 C C . GLU A 1 167 ? 5.068 9.326 10.784 1.00 91.56 167 GLU A C 1
ATOM 1300 O O . GLU A 1 167 ? 5.582 10.169 10.057 1.00 91.56 167 GLU A O 1
ATOM 1305 N N . LYS A 1 168 ? 5.386 8.024 10.701 1.00 92.44 168 LYS A N 1
ATOM 1306 C CA . LYS A 1 168 ? 6.407 7.496 9.777 1.00 92.44 168 LYS A CA 1
ATOM 1307 C C . LYS A 1 168 ? 6.000 7.621 8.308 1.00 92.44 168 LYS A C 1
ATOM 1309 O O . LYS A 1 168 ? 6.841 7.894 7.454 1.00 92.44 168 LYS A O 1
ATOM 1314 N N . LEU A 1 169 ? 4.718 7.417 8.008 1.00 91.69 169 LEU A N 1
ATOM 1315 C CA . LEU A 1 169 ? 4.182 7.552 6.652 1.00 91.69 169 LEU A CA 1
ATOM 1316 C C . LEU A 1 169 ? 4.233 9.003 6.152 1.00 91.69 169 LEU A C 1
ATOM 1318 O O . LEU A 1 169 ? 4.386 9.217 4.954 1.00 91.69 169 LEU A O 1
ATOM 1322 N N . ALA A 1 170 ? 4.149 9.978 7.060 1.00 89.38 170 ALA A N 1
ATOM 1323 C CA . ALA A 1 170 ? 4.230 11.404 6.752 1.00 89.38 170 ALA A CA 1
ATOM 1324 C C . ALA A 1 170 ? 5.668 11.964 6.736 1.00 89.38 170 ALA A C 1
ATOM 1326 O O . ALA A 1 170 ? 5.850 13.158 6.502 1.00 89.38 170 ALA A O 1
ATOM 1327 N N . LEU A 1 171 ? 6.694 11.143 7.002 1.00 88.94 171 LEU A N 1
ATOM 1328 C CA . LEU A 1 171 ? 8.085 11.594 6.954 1.00 88.94 171 LEU A CA 1
ATOM 1329 C C . LEU A 1 171 ? 8.505 11.917 5.521 1.00 88.94 171 LEU A C 1
ATOM 1331 O O . LEU A 1 171 ? 8.243 11.146 4.600 1.00 88.94 171 LEU A O 1
ATOM 1335 N N . HIS A 1 172 ? 9.240 13.019 5.364 1.00 88.69 172 HIS A N 1
ATOM 1336 C CA . HIS A 1 172 ? 9.930 13.389 4.130 1.00 88.69 172 HIS A CA 1
ATOM 1337 C C . HIS A 1 172 ? 11.439 13.473 4.405 1.00 88.69 172 HIS A C 1
ATOM 1339 O O . HIS A 1 172 ? 11.954 14.521 4.786 1.00 88.69 172 HIS A O 1
ATOM 1345 N N . LEU A 1 173 ? 12.164 12.362 4.236 1.00 85.62 173 LEU A N 1
ATOM 1346 C CA . LEU A 1 173 ? 13.632 12.325 4.311 1.00 85.62 173 LEU A CA 1
ATOM 1347 C C . LEU A 1 173 ? 14.248 12.969 3.056 1.00 85.62 173 LEU A C 1
ATOM 1349 O O . LEU A 1 173 ? 14.649 12.277 2.121 1.00 85.62 173 LEU A O 1
ATOM 1353 N N . LEU A 1 174 ? 14.239 14.303 3.001 1.00 82.44 174 LEU A N 1
ATOM 1354 C CA . LEU A 1 174 ? 14.678 15.071 1.829 1.00 82.44 174 LEU A CA 1
ATOM 1355 C C . LEU A 1 174 ? 16.191 14.964 1.591 1.00 82.44 174 LEU A C 1
ATOM 1357 O O . LEU A 1 174 ? 16.605 14.786 0.448 1.00 82.44 174 LEU A O 1
ATOM 1361 N N . ASP A 1 175 ? 16.984 15.039 2.663 1.00 82.88 175 ASP A N 1
ATOM 1362 C CA . ASP A 1 175 ? 18.451 15.074 2.595 1.00 82.88 175 ASP A CA 1
ATOM 1363 C C . ASP A 1 175 ? 19.076 13.686 2.400 1.00 82.88 175 ASP A C 1
ATOM 1365 O O . ASP A 1 175 ? 20.118 13.556 1.760 1.00 82.88 175 ASP A O 1
ATOM 1369 N N . ASP A 1 176 ? 18.429 12.644 2.930 1.00 86.94 176 ASP A N 1
ATOM 1370 C CA . ASP A 1 176 ? 18.872 11.255 2.801 1.00 86.94 176 ASP A CA 1
ATOM 1371 C C . ASP A 1 176 ? 17.698 10.298 2.534 1.00 86.94 176 ASP A C 1
ATOM 1373 O O . ASP A 1 176 ? 17.164 9.659 3.450 1.00 86.94 176 ASP A O 1
ATOM 1377 N N . PRO A 1 177 ? 17.298 10.142 1.260 1.00 83.50 177 PRO A N 1
ATOM 1378 C CA . PRO A 1 177 ? 16.277 9.175 0.884 1.00 83.50 177 PRO A CA 1
ATOM 1379 C C . PRO A 1 177 ? 16.662 7.710 1.130 1.00 83.50 177 PRO A C 1
ATOM 1381 O O . PRO A 1 177 ? 15.791 6.845 1.061 1.00 83.50 177 PRO A O 1
ATOM 1384 N N . THR A 1 178 ? 17.930 7.385 1.405 1.00 86.44 178 THR A N 1
ATOM 1385 C CA . THR A 1 178 ? 18.313 5.989 1.684 1.00 86.44 178 THR A CA 1
ATOM 1386 C C . THR A 1 178 ? 17.802 5.518 3.045 1.00 86.44 178 THR A C 1
ATOM 1388 O O . THR A 1 178 ? 17.552 4.328 3.232 1.00 86.44 178 THR A O 1
ATOM 1391 N N . GLY A 1 179 ? 17.500 6.451 3.956 1.00 85.81 179 GLY A N 1
ATOM 1392 C CA . GLY A 1 179 ? 16.899 6.148 5.255 1.00 85.81 179 GLY A CA 1
ATOM 1393 C C . GLY A 1 179 ? 15.528 5.459 5.181 1.00 85.81 179 GLY A C 1
ATOM 1394 O O . GLY A 1 179 ? 15.110 4.835 6.154 1.00 85.81 179 GLY A O 1
ATOM 1395 N N . TYR A 1 180 ? 14.833 5.494 4.035 1.00 87.50 180 TYR A N 1
ATOM 1396 C CA . TYR A 1 180 ? 13.591 4.732 3.853 1.00 87.50 180 TYR A CA 1
ATOM 1397 C C . TYR A 1 180 ? 13.806 3.217 3.825 1.00 87.50 180 TYR A C 1
ATOM 1399 O O . TYR A 1 180 ? 12.892 2.470 4.178 1.00 87.50 180 TYR A O 1
ATOM 1407 N N . ASP A 1 181 ? 14.985 2.745 3.418 1.00 87.00 181 ASP A N 1
ATOM 1408 C CA . ASP A 1 181 ? 15.257 1.310 3.288 1.00 87.00 181 ASP A CA 1
ATOM 1409 C C . ASP A 1 181 ? 15.322 0.602 4.651 1.00 87.00 181 ASP A C 1
ATOM 1411 O O . ASP A 1 181 ? 15.074 -0.600 4.735 1.00 87.00 181 ASP A O 1
ATOM 1415 N N . THR A 1 182 ? 15.589 1.351 5.723 1.00 89.38 182 THR A N 1
ATOM 1416 C CA . THR A 1 182 ? 15.646 0.863 7.109 1.00 89.38 182 THR A CA 1
ATOM 1417 C C . THR A 1 182 ? 14.545 1.451 7.997 1.00 89.38 182 THR A C 1
ATOM 1419 O O . THR A 1 182 ? 14.564 1.261 9.212 1.00 89.38 182 THR A O 1
ATOM 1422 N N . LEU A 1 183 ? 13.563 2.149 7.411 1.00 91.19 183 LEU A N 1
ATOM 1423 C CA . LEU A 1 183 ? 12.529 2.873 8.161 1.00 91.19 183 LEU A CA 1
ATOM 1424 C C . LEU A 1 183 ? 11.613 1.954 8.987 1.00 91.19 183 LEU A C 1
ATOM 1426 O O . LEU A 1 183 ? 11.099 2.369 10.032 1.00 91.19 183 LEU A O 1
ATOM 1430 N N . TYR A 1 184 ? 11.410 0.725 8.516 1.00 93.69 184 TYR A N 1
ATOM 1431 C CA . TYR A 1 184 ? 10.561 -0.285 9.143 1.00 93.69 184 TYR A CA 1
ATOM 1432 C C . TYR A 1 184 ? 11.368 -1.562 9.384 1.00 93.69 184 TYR A C 1
ATOM 1434 O O . TYR A 1 184 ? 11.957 -2.101 8.443 1.00 93.69 184 TYR A O 1
ATOM 1442 N N . SER A 1 185 ? 11.379 -2.047 10.629 1.00 93.12 185 SER A N 1
ATOM 1443 C CA . SER A 1 185 ? 11.999 -3.330 10.984 1.00 93.12 185 SER A CA 1
ATOM 1444 C C . SER A 1 185 ? 10.978 -4.470 10.991 1.00 93.12 185 SER A C 1
ATOM 1446 O O . SER A 1 185 ? 9.769 -4.237 11.073 1.00 93.12 185 SER A O 1
ATOM 1448 N N . ASP A 1 186 ? 11.462 -5.709 10.915 1.00 91.62 186 ASP A N 1
ATOM 1449 C CA . ASP A 1 186 ? 10.602 -6.896 10.940 1.00 91.62 186 ASP A CA 1
ATOM 1450 C C . ASP A 1 186 ? 9.930 -7.076 12.306 1.00 91.62 186 ASP A C 1
ATOM 1452 O O . ASP A 1 186 ? 8.753 -7.437 12.383 1.00 91.62 186 ASP A O 1
ATOM 1456 N N . GLU A 1 187 ? 10.637 -6.750 13.390 1.00 92.06 187 GLU A N 1
ATOM 1457 C CA . GLU A 1 187 ? 10.100 -6.779 14.752 1.00 92.06 187 GLU A CA 1
ATOM 1458 C C . GLU A 1 187 ? 8.993 -5.738 14.926 1.00 92.06 187 GLU A C 1
ATOM 1460 O O . GLU A 1 187 ? 7.947 -6.033 15.500 1.00 92.06 187 GLU A O 1
ATOM 1465 N N . GLU A 1 188 ? 9.192 -4.529 14.392 1.00 92.94 188 GLU A N 1
ATOM 1466 C CA . GLU A 1 188 ? 8.196 -3.459 14.446 1.00 92.94 188 GLU A CA 1
ATOM 1467 C C . GLU A 1 188 ? 6.906 -3.839 13.714 1.00 92.94 188 GLU A C 1
ATOM 1469 O O . GLU A 1 188 ? 5.813 -3.494 14.171 1.00 92.94 188 GLU A O 1
ATOM 1474 N N . VAL A 1 189 ? 7.026 -4.502 12.563 1.00 93.31 189 VAL A N 1
ATOM 1475 C CA . VAL A 1 189 ? 5.877 -4.927 11.757 1.00 93.31 189 VAL A CA 1
ATOM 1476 C C . VAL A 1 189 ? 5.181 -6.127 12.387 1.00 93.31 189 VAL A C 1
ATOM 1478 O O . VAL A 1 189 ? 3.956 -6.136 12.441 1.00 93.31 189 VAL A O 1
ATOM 1481 N N . SER A 1 190 ? 5.932 -7.081 12.936 1.00 92.00 190 SER A N 1
ATOM 1482 C CA . SER A 1 190 ? 5.349 -8.224 13.648 1.00 92.00 190 SER A CA 1
ATOM 1483 C C . SER A 1 190 ? 4.562 -7.751 14.872 1.00 92.00 190 SER A C 1
ATOM 1485 O O . SER A 1 190 ? 3.372 -8.015 14.979 1.00 92.00 190 SER A O 1
ATOM 1487 N N . HIS A 1 191 ? 5.166 -6.901 15.706 1.00 91.50 191 HIS A N 1
ATOM 1488 C CA . HIS A 1 191 ? 4.493 -6.301 16.860 1.00 91.50 191 HIS A CA 1
ATOM 1489 C C . HIS A 1 191 ? 3.276 -5.448 16.468 1.00 91.50 191 HIS A C 1
ATOM 1491 O O . HIS A 1 191 ? 2.297 -5.385 17.207 1.00 91.50 191 HIS A O 1
ATOM 1497 N N . LEU A 1 192 ? 3.312 -4.765 15.318 1.00 90.88 192 LEU A N 1
ATOM 1498 C CA . LEU A 1 192 ? 2.157 -4.015 14.816 1.00 90.88 192 LEU A CA 1
ATOM 1499 C C . LEU A 1 192 ? 0.966 -4.936 14.525 1.00 90.88 192 LEU A C 1
ATOM 1501 O O . LEU A 1 192 ? -0.168 -4.549 14.790 1.00 90.88 192 LEU A O 1
ATOM 1505 N N . LEU A 1 193 ? 1.212 -6.111 13.949 1.00 90.44 193 LEU A N 1
ATOM 1506 C CA . LEU A 1 193 ? 0.159 -7.052 13.575 1.00 90.44 193 LEU A CA 1
ATOM 1507 C C . LEU A 1 193 ? -0.322 -7.870 14.780 1.00 90.44 193 LEU A C 1
ATOM 1509 O O . LEU A 1 193 ? -1.532 -8.008 14.961 1.00 90.44 193 LEU A O 1
ATOM 1513 N N . ASP A 1 194 ? 0.599 -8.317 15.634 1.00 87.88 194 ASP A N 1
ATOM 1514 C CA . ASP A 1 194 ? 0.295 -9.114 16.827 1.00 87.88 194 ASP A CA 1
ATOM 1515 C C . ASP A 1 194 ? -0.511 -8.307 17.859 1.00 87.88 194 ASP A C 1
ATOM 1517 O O . ASP A 1 194 ? -1.500 -8.792 18.404 1.00 87.88 194 ASP A O 1
ATOM 1521 N N . GLU A 1 195 ? -0.171 -7.029 18.069 1.00 87.19 195 GLU A N 1
ATOM 1522 C CA . GLU A 1 195 ? -0.867 -6.168 19.034 1.00 87.19 195 GLU A CA 1
ATOM 1523 C C . GLU A 1 195 ? -2.092 -5.431 18.456 1.00 87.19 195 GLU A C 1
ATOM 1525 O O . GLU A 1 195 ? -2.587 -4.453 19.042 1.00 87.19 195 GLU A O 1
ATOM 1530 N N . ALA A 1 196 ? -2.604 -5.868 17.300 1.00 88.31 196 ALA A N 1
ATOM 1531 C CA . ALA A 1 196 ? -3.763 -5.250 16.670 1.00 88.31 196 ALA A CA 1
ATOM 1532 C C . ALA A 1 196 ? -4.983 -5.297 17.616 1.00 88.31 196 ALA A C 1
ATOM 1534 O O . ALA A 1 196 ? -5.525 -6.368 17.906 1.00 88.31 196 ALA A O 1
ATOM 1535 N N . PRO A 1 197 ? -5.490 -4.144 18.092 1.00 90.81 197 PRO A N 1
ATOM 1536 C CA . PRO A 1 197 ? -6.449 -4.137 19.181 1.00 90.81 197 PRO A CA 1
ATOM 1537 C C . PRO A 1 197 ? -7.818 -4.665 18.754 1.00 90.81 197 PRO A C 1
ATOM 1539 O O . PRO A 1 197 ? -8.308 -4.417 17.647 1.00 90.81 197 PRO A O 1
ATOM 1542 N N . LEU A 1 198 ? -8.483 -5.345 19.677 1.00 91.62 198 LEU A N 1
ATOM 1543 C CA . LEU A 1 198 ? -9.905 -5.640 19.624 1.00 91.62 198 LEU A CA 1
ATOM 1544 C C . LEU A 1 198 ? -10.649 -4.648 20.524 1.00 91.62 198 LEU A C 1
ATOM 1546 O O . LEU A 1 198 ? -10.202 -4.324 21.628 1.00 91.62 198 LEU A O 1
ATOM 1550 N N . PHE A 1 199 ? -11.791 -4.156 20.053 1.00 94.19 199 PHE A N 1
ATOM 1551 C CA . PHE A 1 199 ? -12.646 -3.274 20.838 1.00 94.19 199 PHE A CA 1
ATOM 1552 C C . PHE A 1 199 ? -13.967 -3.965 21.136 1.00 94.19 199 PHE A C 1
ATOM 1554 O O . PHE A 1 199 ? -14.670 -4.400 20.225 1.00 94.19 199 PHE A O 1
ATOM 1561 N N . GLU A 1 200 ? -14.326 -4.000 22.414 1.00 95.38 200 GLU A N 1
ATOM 1562 C CA . GLU A 1 200 ? -15.581 -4.574 22.896 1.00 95.38 200 GLU A CA 1
ATOM 1563 C C . GLU A 1 200 ? -16.320 -3.584 23.787 1.00 95.38 200 GLU A C 1
ATOM 1565 O O . GLU A 1 200 ? -15.713 -2.729 24.431 1.00 95.38 200 GLU A O 1
ATOM 1570 N N . ILE A 1 201 ? -17.643 -3.706 23.853 1.00 95.81 201 ILE A N 1
ATOM 1571 C CA . ILE A 1 201 ? -18.474 -2.893 24.741 1.00 95.81 201 ILE A CA 1
ATOM 1572 C C . ILE A 1 201 ? -18.966 -3.781 25.879 1.00 95.81 201 ILE A C 1
ATOM 1574 O O . ILE A 1 201 ? -19.591 -4.809 25.652 1.00 95.81 201 ILE A O 1
ATOM 1578 N N . ASP A 1 202 ? -18.668 -3.378 27.110 1.00 95.38 202 ASP A N 1
ATOM 1579 C CA . ASP A 1 202 ? -19.198 -3.988 28.325 1.00 95.38 202 ASP A CA 1
ATOM 1580 C C . ASP A 1 202 ? -20.662 -3.569 28.516 1.00 95.38 202 ASP A C 1
ATOM 1582 O O . ASP A 1 202 ? -20.968 -2.400 28.791 1.00 95.38 202 ASP A O 1
ATOM 1586 N N . GLU A 1 203 ? -21.567 -4.536 28.375 1.00 93.88 203 GLU A N 1
ATOM 1587 C CA . GLU A 1 203 ? -23.013 -4.362 28.524 1.00 93.88 203 GLU A CA 1
ATOM 1588 C C . GLU A 1 203 ? -23.412 -3.800 29.897 1.00 93.88 203 GLU A C 1
ATOM 1590 O O . GLU A 1 203 ? -24.320 -2.973 29.982 1.00 93.88 203 GLU A O 1
ATOM 1595 N N . ASN A 1 204 ? -22.682 -4.147 30.963 1.00 93.50 204 ASN A N 1
ATOM 1596 C CA . ASN A 1 204 ? -23.010 -3.736 32.331 1.00 93.50 204 ASN A CA 1
ATOM 1597 C C . ASN A 1 204 ? -22.655 -2.266 32.590 1.00 93.50 204 ASN A C 1
ATOM 1599 O O . ASN A 1 204 ? -23.276 -1.578 33.411 1.00 93.50 204 ASN A O 1
ATOM 1603 N N . LYS A 1 205 ? -21.645 -1.760 31.878 1.00 94.81 205 LYS A N 1
ATOM 1604 C CA . LYS A 1 205 ? -21.175 -0.374 31.994 1.00 94.81 205 LYS A CA 1
ATOM 1605 C C . LYS A 1 205 ? -21.828 0.554 30.978 1.00 94.81 205 LYS A C 1
ATOM 1607 O O . LYS A 1 205 ? -21.923 1.760 31.225 1.00 94.81 205 LYS A O 1
ATOM 1612 N N . CYS A 1 206 ? -22.281 0.021 29.846 1.00 94.94 206 CYS A N 1
ATOM 1613 C CA . CYS A 1 206 ? -22.886 0.807 28.783 1.00 94.94 206 CYS A CA 1
ATOM 1614 C C . CYS A 1 206 ? -24.170 1.505 29.258 1.00 94.94 206 CYS A C 1
ATOM 1616 O O . CYS A 1 206 ? -25.064 0.900 29.842 1.00 94.94 206 CYS A O 1
ATOM 1618 N N . LYS A 1 207 ? -24.275 2.813 28.995 1.00 94.81 207 LYS A N 1
ATOM 1619 C CA . LYS A 1 207 ? -25.462 3.630 29.315 1.00 94.81 207 LYS A CA 1
ATOM 1620 C C . LYS A 1 207 ? -26.275 4.038 28.082 1.00 94.81 207 LYS A C 1
ATOM 1622 O O . LYS A 1 207 ? -27.025 5.005 28.159 1.00 94.81 207 LYS A O 1
ATOM 1627 N N . ALA A 1 208 ? -26.092 3.353 26.948 1.00 93.69 208 ALA A N 1
ATOM 1628 C CA . ALA A 1 208 ? -26.833 3.589 25.700 1.00 93.69 208 ALA A CA 1
ATOM 1629 C C . ALA A 1 208 ? -26.869 5.074 25.259 1.00 93.69 208 ALA A C 1
ATOM 1631 O O . ALA A 1 208 ? -27.898 5.612 24.851 1.00 93.69 208 ALA A O 1
ATOM 1632 N N . CYS A 1 209 ? -25.737 5.778 25.397 1.00 94.06 209 CYS A N 1
ATOM 1633 C CA . CYS A 1 209 ? -25.637 7.224 25.146 1.00 94.06 209 CYS A CA 1
ATOM 1634 C C . CYS A 1 209 ? -25.501 7.610 23.660 1.00 94.06 209 CYS A C 1
ATOM 1636 O O . CYS A 1 209 ? -25.387 8.792 23.350 1.00 94.06 209 CYS A O 1
ATOM 1638 N N . MET A 1 210 ? -25.465 6.628 22.756 1.00 93.31 210 MET A N 1
ATOM 1639 C CA . MET A 1 210 ? -25.268 6.751 21.301 1.00 93.31 210 MET A CA 1
ATOM 1640 C C . MET A 1 210 ? -23.947 7.396 20.822 1.00 93.31 210 MET A C 1
ATOM 1642 O O . MET A 1 210 ? -23.709 7.448 19.622 1.00 93.31 210 MET A O 1
ATOM 1646 N N . ILE A 1 211 ? -23.048 7.849 21.709 1.00 94.50 211 ILE A N 1
ATOM 1647 C CA . ILE A 1 211 ? -21.824 8.576 21.303 1.00 94.50 211 ILE A CA 1
ATOM 1648 C C . ILE A 1 211 ? -20.893 7.714 20.442 1.00 94.50 211 ILE A C 1
ATOM 1650 O O . ILE A 1 211 ? -20.445 8.172 19.395 1.00 94.50 211 ILE A O 1
ATOM 1654 N N . CYS A 1 212 ? -20.577 6.489 20.878 1.00 94.69 212 CYS A N 1
ATOM 1655 C CA . CYS A 1 212 ? -19.688 5.609 20.116 1.00 94.69 212 CYS A CA 1
ATOM 1656 C C . CYS A 1 212 ? -20.302 5.218 18.769 1.00 94.69 212 CYS A C 1
ATOM 1658 O O . CYS A 1 212 ? -19.584 5.225 17.777 1.00 94.69 212 CYS A O 1
ATOM 1660 N N . LEU A 1 213 ? -21.614 4.957 18.738 1.00 95.06 213 LEU A N 1
ATOM 1661 C CA . LEU A 1 213 ? -22.362 4.650 17.521 1.00 95.06 213 LEU A CA 1
ATOM 1662 C C . LEU A 1 213 ? -22.260 5.802 16.517 1.00 95.06 213 LEU A C 1
ATOM 1664 O O . LEU A 1 213 ? -21.782 5.595 15.411 1.00 95.06 213 LEU A O 1
ATOM 1668 N N . ASN A 1 214 ? -22.571 7.030 16.937 1.00 94.25 214 ASN A N 1
ATOM 1669 C CA . ASN A 1 214 ? -22.531 8.210 16.063 1.00 94.25 214 ASN A CA 1
ATOM 1670 C C . ASN A 1 214 ? -21.117 8.609 15.612 1.00 94.25 214 ASN A C 1
ATOM 1672 O O . ASN A 1 214 ? -20.971 9.355 14.649 1.00 94.25 214 ASN A O 1
ATOM 1676 N N . LYS A 1 215 ? -20.078 8.203 16.350 1.00 95.19 215 LYS A N 1
ATOM 1677 C CA . LYS A 1 215 ? -18.680 8.511 16.019 1.00 95.19 215 LYS A CA 1
ATOM 1678 C C . LYS A 1 215 ? -17.973 7.387 15.268 1.00 95.19 215 LYS A C 1
ATOM 1680 O O . LYS A 1 215 ? -16.811 7.566 14.913 1.00 95.19 215 LYS A O 1
ATOM 1685 N N . CYS A 1 216 ? -18.607 6.233 15.069 1.00 95.75 216 CYS A N 1
ATOM 1686 C CA . CYS A 1 216 ? -17.983 5.150 14.327 1.00 95.75 216 CYS A CA 1
ATOM 1687 C C . CYS A 1 216 ? -17.863 5.561 12.850 1.00 95.75 216 CYS A C 1
ATOM 1689 O O . CYS A 1 216 ? -18.885 5.800 12.221 1.00 95.75 216 CYS A O 1
ATOM 1691 N N . PRO A 1 217 ? -16.652 5.635 12.272 1.00 93.94 217 PRO A N 1
ATOM 1692 C CA . PRO A 1 217 ? -16.481 6.092 10.890 1.00 93.94 217 PRO A CA 1
ATOM 1693 C C . PRO A 1 217 ? -16.995 5.092 9.842 1.00 93.94 217 PRO A C 1
ATOM 1695 O O . PRO A 1 217 ? -17.083 5.435 8.669 1.00 93.94 217 PRO A O 1
ATOM 1698 N N . VAL A 1 218 ? -17.285 3.856 10.256 1.00 94.62 218 VAL A N 1
ATOM 1699 C CA . VAL A 1 218 ? -17.663 2.727 9.388 1.00 94.62 218 VAL A CA 1
ATOM 1700 C C . VAL A 1 218 ? -18.970 2.061 9.825 1.00 94.62 218 VAL A C 1
ATOM 1702 O O . VAL A 1 218 ? -19.266 0.947 9.404 1.00 94.62 218 VAL A O 1
ATOM 1705 N N . ASP A 1 219 ? -19.726 2.703 10.723 1.00 95.12 219 ASP A N 1
ATOM 1706 C CA . ASP A 1 219 ? -21.016 2.205 11.222 1.00 95.12 219 ASP A CA 1
ATOM 1707 C C . ASP A 1 219 ? -20.981 0.747 11.734 1.00 95.12 219 ASP A C 1
ATOM 1709 O O . ASP A 1 219 ? -21.947 -0.010 11.633 1.00 95.12 219 ASP A O 1
ATOM 1713 N N . ALA A 1 220 ? -19.857 0.339 12.331 1.00 96.00 220 ALA A N 1
ATOM 1714 C CA . ALA A 1 220 ? -19.653 -1.008 12.869 1.00 96.00 220 ALA A CA 1
ATOM 1715 C C . ALA A 1 220 ? -20.345 -1.246 14.223 1.00 96.00 220 ALA A C 1
ATOM 1717 O O . ALA A 1 220 ? -20.164 -2.297 14.831 1.00 96.00 220 ALA A O 1
ATOM 1718 N N . ILE A 1 221 ? -21.099 -0.277 14.747 1.00 96.25 221 ILE A N 1
ATOM 1719 C CA . ILE A 1 221 ? -21.703 -0.356 16.081 1.00 96.25 221 ILE A CA 1
ATOM 1720 C C . ILE A 1 221 ? -23.216 -0.419 15.954 1.00 96.25 221 ILE A C 1
ATOM 1722 O O . ILE A 1 221 ? -23.837 0.495 15.419 1.00 96.25 221 ILE A O 1
ATOM 1726 N N . VAL A 1 222 ? -23.807 -1.474 16.506 1.00 95.56 222 VAL A N 1
ATOM 1727 C CA . VAL A 1 222 ? -25.257 -1.666 16.570 1.00 95.56 222 VAL A CA 1
ATOM 1728 C C . VAL A 1 222 ? -25.772 -1.393 17.976 1.00 95.56 222 VAL A C 1
ATOM 1730 O O . VAL A 1 222 ? -25.074 -1.618 18.962 1.00 95.56 222 VAL A O 1
ATOM 1733 N N . GLY A 1 223 ? -26.999 -0.895 18.071 1.00 91.69 223 GLY A N 1
ATOM 1734 C CA . GLY A 1 223 ? -27.684 -0.625 19.329 1.00 91.69 223 GLY A CA 1
ATOM 1735 C C . GLY A 1 223 ? -28.668 0.531 19.196 1.00 91.69 223 GLY A C 1
ATOM 1736 O O . GLY A 1 223 ? -28.697 1.233 18.184 1.00 91.69 223 GLY A O 1
ATOM 1737 N N . ALA A 1 224 ? -29.480 0.732 20.227 1.00 89.81 224 ALA A N 1
ATOM 1738 C CA . ALA A 1 224 ? -30.508 1.763 20.250 1.00 89.81 224 ALA A CA 1
ATOM 1739 C C . ALA A 1 224 ? -30.552 2.488 21.599 1.00 89.81 224 ALA A C 1
ATOM 1741 O O . ALA A 1 224 ? -29.878 2.136 22.568 1.00 89.81 224 ALA A O 1
ATOM 1742 N N . LYS A 1 225 ? -31.393 3.525 21.689 1.00 87.25 225 LYS A N 1
ATOM 1743 C CA . LYS A 1 225 ? -31.653 4.192 22.969 1.00 87.25 225 LYS A CA 1
ATOM 1744 C C . LYS A 1 225 ? -32.165 3.168 23.981 1.00 87.25 225 LYS A C 1
ATOM 1746 O O . LYS A 1 225 ? -33.163 2.508 23.725 1.00 87.25 225 LYS A O 1
ATOM 1751 N N . LYS A 1 226 ? -31.539 3.149 25.161 1.00 86.50 226 LYS A N 1
ATOM 1752 C CA . LYS A 1 226 ? -31.808 2.212 26.271 1.00 86.50 226 LYS A CA 1
ATOM 1753 C C . LYS A 1 226 ? -31.377 0.759 26.021 1.00 86.50 226 LYS A C 1
ATOM 1755 O O . LYS A 1 226 ? -31.598 -0.065 26.900 1.00 86.50 226 LYS A O 1
ATOM 1760 N N . GLU A 1 227 ? -30.718 0.465 24.906 1.00 91.62 227 GLU A N 1
ATOM 1761 C CA . GLU A 1 227 ? -30.141 -0.849 24.617 1.00 91.62 227 GLU A CA 1
ATOM 1762 C C . GLU A 1 227 ? -28.613 -0.752 24.623 1.00 91.62 227 GLU A C 1
ATOM 1764 O O . GLU A 1 227 ? -28.035 0.241 24.170 1.00 91.62 227 GLU A O 1
ATOM 1769 N N . ALA A 1 228 ? -27.939 -1.763 25.173 1.00 92.88 228 ALA A N 1
ATOM 1770 C CA . ALA A 1 228 ? -26.484 -1.812 25.126 1.00 92.88 228 ALA A CA 1
ATOM 1771 C C . ALA A 1 228 ? -26.018 -1.869 23.665 1.00 92.88 228 ALA A C 1
ATOM 1773 O O . ALA A 1 228 ? -26.622 -2.541 22.831 1.00 92.88 228 ALA A O 1
ATOM 1774 N N . HIS A 1 229 ? -24.959 -1.130 23.349 1.00 95.44 229 HIS A N 1
ATOM 1775 C CA . HIS A 1 229 ? -24.366 -1.190 22.021 1.00 95.44 229 HIS A CA 1
ATOM 1776 C C . HIS A 1 229 ? -23.389 -2.362 21.908 1.00 95.44 229 HIS A C 1
ATOM 1778 O O . HIS A 1 229 ? -22.716 -2.695 22.883 1.00 95.44 229 HIS A O 1
ATOM 1784 N N . PHE A 1 230 ? -23.226 -2.883 20.696 1.00 95.56 230 PHE A N 1
ATOM 1785 C CA . PHE A 1 230 ? -22.303 -3.963 20.358 1.00 95.56 230 PHE A CA 1
ATOM 1786 C C . PHE A 1 230 ? -21.486 -3.594 19.120 1.00 95.56 230 PHE A C 1
ATOM 1788 O O . PHE A 1 230 ? -21.990 -2.929 18.215 1.00 95.56 230 PHE A O 1
ATOM 1795 N N . ILE A 1 231 ? -20.217 -4.003 19.086 1.00 96.19 231 ILE A N 1
ATOM 1796 C CA . ILE A 1 231 ? -19.320 -3.770 17.948 1.00 96.19 231 ILE A CA 1
ATOM 1797 C C . ILE A 1 231 ? -19.309 -5.031 17.083 1.00 96.19 231 ILE A C 1
ATOM 1799 O O . ILE A 1 231 ? -18.941 -6.105 17.559 1.00 96.19 231 ILE A O 1
ATOM 1803 N N . LEU A 1 232 ? -19.697 -4.882 15.820 1.00 95.12 232 LEU A N 1
ATOM 1804 C CA . LEU A 1 232 ? -19.583 -5.899 14.782 1.00 95.12 232 LEU A CA 1
ATOM 1805 C C . LEU A 1 232 ? -18.113 -6.000 14.357 1.00 95.12 232 LEU A C 1
ATOM 1807 O O . LEU A 1 232 ? -17.576 -5.077 13.741 1.00 95.12 232 LEU A O 1
ATOM 1811 N N . GLN A 1 233 ? -17.442 -7.086 14.749 1.00 92.38 233 GLN A N 1
ATOM 1812 C CA . GLN A 1 233 ? -15.992 -7.229 14.556 1.00 92.38 233 GLN A CA 1
ATOM 1813 C C . GLN A 1 233 ? -15.601 -7.382 13.083 1.00 92.38 233 GLN A C 1
ATOM 1815 O O . GLN A 1 233 ? -14.542 -6.907 12.695 1.00 92.38 233 GLN A O 1
ATOM 1820 N N . ASP A 1 234 ? -16.485 -7.944 12.260 1.00 90.50 234 ASP A N 1
ATOM 1821 C CA . ASP A 1 234 ? -16.349 -8.064 10.804 1.00 90.50 234 ASP A CA 1
ATOM 1822 C C . ASP A 1 234 ? -16.348 -6.710 10.076 1.00 90.50 234 ASP A C 1
ATOM 1824 O O . ASP A 1 234 ? -15.824 -6.600 8.975 1.00 90.50 234 ASP A O 1
ATOM 1828 N N . LYS A 1 235 ? -16.919 -5.663 10.686 1.00 91.94 235 LYS A N 1
ATOM 1829 C CA . LYS A 1 235 ? -16.931 -4.296 10.131 1.00 91.94 235 LYS A CA 1
ATOM 1830 C C . LYS A 1 235 ? -15.952 -3.351 10.820 1.00 91.94 235 LYS A C 1
ATOM 1832 O O . LYS A 1 235 ? -15.775 -2.210 10.393 1.00 91.94 235 LYS A O 1
ATOM 1837 N N . CYS A 1 236 ? -15.376 -3.761 11.944 1.00 93.31 236 CYS A N 1
ATOM 1838 C CA . CYS A 1 236 ? -14.581 -2.886 12.788 1.00 93.31 236 CYS A CA 1
ATOM 1839 C C . CYS A 1 236 ? -13.177 -2.688 12.208 1.00 93.31 236 CYS A C 1
ATOM 1841 O O . CYS A 1 236 ? -12.337 -3.574 12.279 1.00 93.31 236 CYS A O 1
ATOM 1843 N N . ILE A 1 237 ? -12.868 -1.469 11.766 1.00 92.06 237 ILE A N 1
ATOM 1844 C CA . ILE A 1 237 ? -11.534 -1.106 11.253 1.00 92.06 237 ILE A CA 1
ATOM 1845 C C . ILE A 1 237 ? -10.488 -0.804 12.345 1.00 92.06 237 ILE A C 1
ATOM 1847 O O . ILE A 1 237 ? -9.478 -0.152 12.087 1.00 92.06 237 ILE A O 1
ATOM 1851 N N . LYS A 1 238 ? -10.768 -1.171 13.604 1.00 92.94 238 LYS A N 1
ATOM 1852 C CA . LYS A 1 238 ? -9.854 -1.043 14.760 1.00 92.94 238 LYS A CA 1
ATOM 1853 C C . LYS A 1 238 ? -9.239 0.358 14.972 1.00 92.94 238 LYS A C 1
ATOM 1855 O O . LYS A 1 238 ? -8.191 0.504 15.591 1.00 92.94 238 LYS A O 1
ATOM 1860 N N . CYS A 1 239 ? -9.928 1.417 14.545 1.00 91.94 239 CYS A N 1
ATOM 1861 C CA . CYS A 1 239 ? -9.447 2.804 14.642 1.00 91.94 239 CYS A CA 1
ATOM 1862 C C . CYS A 1 239 ? -9.441 3.391 16.069 1.00 91.94 239 CYS A C 1
ATOM 1864 O O . CYS A 1 239 ? -8.890 4.464 16.299 1.00 91.94 239 CYS A O 1
ATOM 1866 N N . GLY A 1 240 ? -10.101 2.740 17.033 1.00 92.56 240 GLY A N 1
ATOM 1867 C CA . GLY A 1 240 ? -10.158 3.189 18.428 1.00 92.56 240 GLY A CA 1
ATOM 1868 C C . GLY A 1 240 ? -11.023 4.427 18.699 1.00 92.56 240 GLY A C 1
ATOM 1869 O O . GLY A 1 240 ? -11.119 4.856 19.850 1.00 92.56 240 GLY A O 1
ATOM 1870 N N . THR A 1 241 ? -11.719 4.980 17.698 1.00 94.50 241 THR A N 1
ATOM 1871 C CA . THR A 1 241 ? -12.593 6.153 17.886 1.00 94.50 241 THR A CA 1
ATOM 1872 C C . THR A 1 241 ? -13.677 5.904 18.933 1.00 94.50 241 THR A C 1
ATOM 1874 O O . THR A 1 241 ? -13.949 6.778 19.754 1.00 94.50 241 THR A O 1
ATOM 1877 N N . CYS A 1 242 ? -14.273 4.707 18.957 1.00 95.38 242 CYS A N 1
ATOM 1878 C CA . CYS A 1 242 ? -15.277 4.334 19.955 1.00 95.38 242 CYS A CA 1
ATOM 1879 C C . CYS A 1 242 ? -14.707 4.328 21.381 1.00 95.38 242 CYS A C 1
ATOM 1881 O O . CYS A 1 242 ? -15.366 4.818 22.299 1.00 95.38 242 CYS A O 1
ATOM 1883 N N . TYR A 1 243 ? -13.477 3.836 21.549 1.00 95.44 243 TYR A N 1
ATOM 1884 C CA . TYR A 1 243 ? -12.768 3.785 22.824 1.00 95.44 243 TYR A CA 1
ATOM 1885 C C . TYR A 1 243 ? -12.471 5.188 23.352 1.00 95.44 243 TYR A C 1
ATOM 1887 O O . TYR A 1 243 ? -12.872 5.519 24.464 1.00 95.44 243 TYR A O 1
ATOM 1895 N N . ALA A 1 244 ? -11.883 6.049 22.516 1.00 94.62 244 ALA A N 1
ATOM 1896 C CA . ALA A 1 244 ? -11.608 7.441 22.871 1.00 94.62 244 ALA A CA 1
ATOM 1897 C C . ALA A 1 244 ? -12.889 8.263 23.118 1.00 94.62 244 ALA A C 1
ATOM 1899 O O . ALA A 1 244 ? -12.900 9.197 23.918 1.00 94.62 244 ALA A O 1
ATOM 1900 N N . ALA A 1 245 ? -13.984 7.929 22.431 1.00 94.50 245 ALA A N 1
ATOM 1901 C CA . ALA A 1 245 ? -15.258 8.630 22.549 1.00 94.50 245 ALA A CA 1
ATOM 1902 C C . ALA A 1 245 ? -16.101 8.215 23.762 1.00 94.50 245 ALA A C 1
ATOM 1904 O O . ALA A 1 245 ? -16.995 8.967 24.163 1.00 94.50 245 ALA A O 1
ATOM 1905 N N . CYS A 1 246 ? -15.881 7.021 24.316 1.00 95.62 246 CYS A N 1
ATOM 1906 C CA . CYS A 1 246 ? -16.653 6.535 25.450 1.00 95.62 246 CYS A CA 1
ATOM 1907 C C . CYS A 1 246 ? -16.371 7.403 26.688 1.00 95.62 246 CYS A C 1
ATOM 1909 O O . CYS A 1 246 ? -15.221 7.492 27.112 1.00 95.62 246 CYS A O 1
ATOM 1911 N N . PRO A 1 247 ? -17.393 8.015 27.321 1.00 94.62 247 PRO A N 1
ATOM 1912 C CA . PRO A 1 247 ? -17.174 8.845 28.499 1.00 94.62 247 PRO A CA 1
ATOM 1913 C C . PRO A 1 247 ? -16.412 8.084 29.601 1.00 94.62 247 PRO A C 1
ATOM 1915 O O . PRO A 1 247 ? -16.863 6.996 29.982 1.00 94.62 247 PRO A O 1
ATOM 1918 N N . PRO A 1 248 ? -15.330 8.653 30.175 1.00 91.69 248 PRO A N 1
ATOM 1919 C CA . PRO A 1 248 ? -14.518 7.981 31.196 1.00 91.69 248 PRO A CA 1
ATOM 1920 C C . PRO A 1 248 ? -15.319 7.531 32.421 1.00 91.69 248 PRO A C 1
ATOM 1922 O O . PRO A 1 248 ? -15.055 6.480 32.989 1.00 91.69 248 PRO A O 1
ATOM 1925 N N . ARG A 1 249 ? -16.372 8.282 32.776 1.00 91.50 249 ARG A N 1
ATOM 1926 C CA . ARG A 1 249 ? -17.316 7.936 33.854 1.00 91.50 249 ARG A CA 1
ATOM 1927 C C . ARG A 1 249 ? -18.035 6.594 33.662 1.00 91.50 249 ARG A C 1
ATOM 1929 O O . ARG A 1 249 ? -18.549 6.046 34.628 1.00 91.50 249 ARG A O 1
ATOM 1936 N N . PHE A 1 250 ? -18.140 6.112 32.423 1.00 90.81 250 PHE A N 1
ATOM 1937 C CA . PHE A 1 250 ? -18.722 4.808 32.105 1.00 90.81 250 PHE A CA 1
ATOM 1938 C C . PHE A 1 250 ? -17.624 3.787 31.829 1.00 90.81 250 PHE A C 1
ATOM 1940 O O . PHE A 1 250 ? -17.712 2.666 32.319 1.00 90.81 250 PHE A O 1
ATOM 1947 N N . GLY A 1 251 ? -16.613 4.171 31.034 1.00 91.12 251 GLY A N 1
ATOM 1948 C CA . GLY A 1 251 ? -15.516 3.279 30.651 1.00 91.12 251 GLY A CA 1
ATOM 1949 C C . GLY A 1 251 ? -16.019 1.954 30.067 1.00 91.12 251 GLY A C 1
ATOM 1950 O O . GLY A 1 251 ? -15.518 0.894 30.429 1.00 91.12 251 GLY A O 1
ATOM 1951 N N . ALA A 1 252 ? -17.078 2.013 29.251 1.00 95.31 252 ALA A N 1
ATOM 1952 C CA . ALA A 1 252 ? -17.772 0.830 28.752 1.00 95.31 252 ALA A CA 1
ATOM 1953 C C . ALA A 1 252 ? -17.052 0.173 27.570 1.00 95.31 252 ALA A C 1
ATOM 1955 O O . ALA A 1 252 ? -17.160 -1.034 27.398 1.00 95.31 252 ALA A O 1
ATOM 1956 N N . VAL A 1 253 ? -16.317 0.938 26.759 1.00 95.94 253 VAL A N 1
ATOM 1957 C CA . VAL A 1 253 ? -15.521 0.373 25.662 1.00 95.94 253 VAL A CA 1
ATOM 1958 C C . VAL A 1 253 ? -14.188 -0.116 26.224 1.00 95.94 253 VAL A C 1
ATOM 1960 O O . VAL A 1 253 ? -13.443 0.662 26.818 1.00 95.94 253 VAL A O 1
ATOM 1963 N N . ARG A 1 254 ? -13.886 -1.397 26.030 1.00 94.38 254 ARG A N 1
ATOM 1964 C CA . ARG A 1 254 ? -12.638 -2.050 26.427 1.00 94.38 254 ARG A CA 1
ATOM 1965 C C . ARG A 1 254 ? -11.748 -2.227 25.203 1.00 94.38 254 ARG A C 1
ATOM 1967 O O . ARG A 1 254 ? -12.229 -2.634 24.148 1.00 94.38 254 ARG A O 1
ATOM 1974 N N . LYS A 1 255 ? -10.461 -1.916 25.361 1.00 93.38 255 LYS A N 1
ATOM 1975 C CA . LYS A 1 255 ? -9.403 -2.282 24.416 1.00 93.38 255 LYS A CA 1
ATOM 1976 C C . LYS A 1 255 ? -8.787 -3.586 24.914 1.00 93.38 255 LYS A C 1
ATOM 1978 O O . LYS A 1 255 ? -8.269 -3.616 26.028 1.00 93.38 255 LYS A O 1
ATOM 1983 N N . ILE A 1 256 ? -8.869 -4.632 24.109 1.00 90.38 256 ILE A N 1
ATOM 1984 C CA . ILE A 1 256 ? -8.225 -5.923 24.347 1.00 90.38 256 ILE A CA 1
ATOM 1985 C C . ILE A 1 256 ? -7.069 -6.003 23.351 1.00 90.38 256 ILE A C 1
ATOM 1987 O O . ILE A 1 256 ? -7.253 -5.710 22.172 1.00 90.38 256 ILE A O 1
ATOM 1991 N N . VAL A 1 257 ? -5.875 -6.311 23.837 1.00 81.12 257 VAL A N 1
ATOM 1992 C CA . VAL A 1 257 ? -4.709 -6.592 22.991 1.00 81.12 257 VAL A CA 1
ATOM 1993 C C . VAL A 1 257 ? -4.550 -8.108 23.007 1.00 81.12 257 VAL A C 1
ATOM 1995 O O . VAL A 1 257 ? -4.705 -8.699 24.081 1.00 81.12 257 VAL A O 1
ATOM 1998 N N . ALA A 1 258 ? -4.402 -8.706 21.825 1.00 60.00 258 ALA A N 1
ATOM 1999 C CA . ALA A 1 258 ? -4.180 -10.141 21.679 1.00 60.00 258 ALA A CA 1
ATOM 2000 C C . ALA A 1 258 ? -2.769 -10.516 22.148 1.00 60.00 258 ALA A C 1
ATOM 2002 O O . ALA A 1 258 ? -1.878 -9.643 22.061 1.00 60.00 258 ALA A O 1
#

Sequence (258 aa):
MSKDSRFTPKILGIICNWCCYGGADLCGVSRFQYPPYIRLIRVMCSGRVDLDHIFEAFLNGADGLFIGGCHLGDCHYITHGNYEALSMTRLAQKLLEHIGINPRRLKIEWVSAGEGIRFANVMNEFSAKIEGLGPLGKGEGLDEKEVKTKLGEIVDLIPYIKIAKQEKLALHLLDDPTGYDTLYSDEEVSHLLDEAPLFEIDENKCKACMICLNKCPVDAIVGAKKEAHFILQDKCIKCGTCYAACPPRFGAVRKIVA

Secondary structure (DSSP, 8-state):
----------EEEEEETTTHHHHHHHHHHTT----TTEEEEEES-GGG--HHHHHHHHHTT-SEEEEEEPPTT--TTSS-HHHHHHHHHHHHHHHHHHTT--GGGEEEEE--TT-HHHHHHHHHHHHHHHHHH-STTGGGT--HHHHHHHHHHHHHHHHHHHHHTHHHHT----S-GGGGGGSS-HHHHHHHHHT--EEEE-TTT----SHHHHH-TT--EE--TTS--EE-TTT-----HHHHHS-TTT--EEEE--

InterPro domains:
  IPR003813 F420-non-reducing hydrogenase iron-sulfur subunit D [PF02662] (11-134)
  IPR017896 4Fe-4S ferredoxin-type, iron-sulphur binding domain [PF13237] (201-247)
  IPR017896 4Fe-4S ferredoxin-type, iron-sulphur binding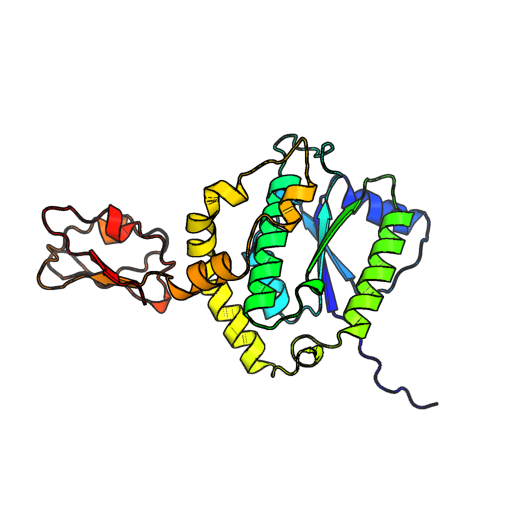 domain [PS51379] (197-226)
  IPR017896 4Fe-4S ferredoxin-type, iron-sulphur binding domain [PS51379] (227-258)
  IPR017900 4Fe-4S ferredoxin, iron-sulphur binding, conserved site [PS00198] (236-247)
  IPR050157 Photosystem I iron-sulfur center [PTHR24960] (172-250)

Radius of gyration: 21.79 Å; chains: 1; bounding box: 51×48×64 Å

Organism: NCBI:txid1429043